Protein AF-A0A9D2LNE1-F1 (afdb_monomer)

Sequence (335 aa):
MSIFKRIVLILGIVAGVSFLGIAISIPFAIHDVTSIYNTALQESEENKQNQAVVSGAKRIDLESSGYWFHVEVRQSEDDRAHIEYYHNQLYQTIVTVTEQTDRTTVMLGIKQDLPMFNFSIKTMIESVVSDSKSNNVILYLPKDYSLYSDRFDGNLYYADSVEFANQKELAQQQEAEEHQEKYEDYVERAMELDDDIKEYYQEIEQYKAQYMEAGAQSEEGYSGYDYSQFLSDITSAYNSIARFEKSRIEIAYNVSSSFDSVAAWEKANALLEQKKQFDLKDGDLQRVEQEFRAGTISQSVYEAQRASLQSELDGIAAERDTLQAEYDQLFANLG

Mean predicted aligned error: 14.42 Å

pLDDT: mean 84.62, std 14.53, range [41.53, 97.56]

Foldseek 3Di:
DDPVVVVVVVVVVVVVVVVVVCVVVVVVVVVVLVVLLVVLLVVQVVQKDKAFQDEPQLEEEEAEDPDAAEEEEAADPVLTKMKIATQAPAKGWDWDWDYDPNYIYTYTYIDGDQDPPDDDSSSVSSVVSRVVGRRYMYIHHYQAHHYHYPNYRYDYHYDPPDHHDCPVVVVVVVVVVVLVVLVVVLVVLLVVLVVVLVVLVVVLVVLLVQALVVLLPVPPPDPGNHLVNSLVSLVVSLVVNLVSQLVSLVSLCVSPVPQPSVVLSVLSVVLSVLVSVLSSLVSVLSSLVSCVVSVVDDPVVSVVSNVVSVVVNVVSVVVNVVSVVVNVVSCPPSD

Nearest PDB structures (foldseek):
  2wcd-assembly1_A  TM=3.061E-01  e=6.331E-01  Escherichia coli K-12
  4avm-assembly1_A-2  TM=3.378E-01  e=1.226E+00  Homo sapiens
  4tql-assembly2_B  TM=2.129E-01  e=1.039E+00  synthetic construct
  2fic-assembly3_B  TM=2.551E-01  e=2.652E+00  Homo sapiens

Secondary structure (DSSP, 8-state):
--HHHHHHHHHHHHHHHHHHHHHHHHHHHHHHHHHHHHHHHHHHHHTEEEEE---TT-EEEEEESSS-EEEEEEE-SSS--EEEEEB-SSEEEEEEEEE-SS-EEEEEEEEE---TT---HHHHHHHHHHHHHHTEEEEEE-TT-EEEEEE--EEEEEPTT---TTHHHHHHHHHHHHHHHHHHHHHHHHHHHHHHHHHHHHHHHHHHHHHHHHHH-TTS------HHHHHHHHHHHHHHHHHHHHHHHHHHHHH-TTS-HHHHHHHHHHHHHHHHHHHHHHHHHHHHHHHHHHTSS-HHHHHHHHHHHHHHHHHHHHHHHHHHHHHHHHHTT--

Solvent-accessible surface area (backbone atoms only — not comparable to full-atom values): 17598 Å² total; per-residue (Å²): 132,59,71,67,63,54,52,54,51,51,53,51,50,53,51,49,52,53,50,50,51,49,67,53,46,49,59,51,51,51,49,51,52,51,49,51,44,52,48,43,47,50,55,37,63,73,32,53,44,79,46,78,50,70,45,98,48,34,26,40,40,38,31,34,65,90,50,73,35,38,35,40,37,36,62,30,90,80,70,48,36,30,37,36,38,24,54,28,88,39,25,23,40,42,80,46,76,47,71,50,91,73,32,15,38,40,36,39,37,78,48,76,57,72,73,90,86,70,92,44,74,64,55,53,46,40,43,53,52,18,53,72,36,33,35,43,34,38,37,26,39,23,54,78,26,31,80,45,50,97,61,41,51,59,49,81,44,74,44,92,88,57,55,40,60,43,53,67,55,54,52,51,48,52,54,49,50,55,46,49,54,41,42,52,54,41,54,57,54,45,50,54,45,49,55,57,42,49,51,44,54,52,50,46,54,49,47,38,52,48,40,30,52,35,50,55,53,78,87,65,92,66,95,49,60,45,71,72,56,45,53,51,53,48,50,51,41,51,56,51,42,52,51,48,52,50,50,47,41,56,47,49,33,72,55,33,85,84,49,61,48,66,62,48,49,54,34,50,53,53,29,51,50,34,49,51,54,40,54,55,47,50,35,52,43,53,20,48,53,38,20,39,74,64,63,77,45,54,70,73,56,40,55,53,52,46,55,53,44,49,57,51,44,57,54,39,49,56,53,28,55,51,34,46,54,59,40,53,56,68,59,64,74,73,114

Structure (mmCIF, N/CA/C/O backbone):
data_AF-A0A9D2LNE1-F1
#
_entry.id   AF-A0A9D2LNE1-F1
#
loop_
_atom_site.group_PDB
_atom_site.id
_atom_site.type_symbol
_atom_site.label_atom_id
_atom_site.label_alt_id
_atom_site.label_comp_id
_atom_site.label_asym_id
_atom_site.label_entity_id
_atom_site.label_seq_id
_atom_site.pdbx_PDB_ins_code
_atom_site.Cartn_x
_atom_site.Cartn_y
_atom_site.Cartn_z
_atom_site.occupancy
_atom_site.B_iso_or_equiv
_atom_site.auth_seq_id
_atom_site.auth_comp_id
_atom_site.auth_asym_id
_atom_site.auth_atom_id
_atom_site.pdbx_PDB_model_num
ATOM 1 N N . MET A 1 1 ? 6.902 52.079 76.201 1.00 51.88 1 MET A N 1
ATOM 2 C CA . MET A 1 1 ? 6.926 51.172 75.028 1.00 51.88 1 MET A CA 1
ATOM 3 C C . MET A 1 1 ? 6.477 51.984 73.821 1.00 51.88 1 MET A C 1
ATOM 5 O O . MET A 1 1 ? 5.368 52.499 73.868 1.00 51.88 1 MET A O 1
ATOM 9 N N . SER A 1 2 ? 7.348 52.221 72.833 1.00 49.31 2 SER A N 1
ATOM 10 C CA . SER A 1 2 ? 7.041 53.119 71.707 1.00 49.31 2 SER A CA 1
ATOM 11 C C . SER A 1 2 ? 5.875 52.580 70.871 1.00 49.31 2 SER A C 1
ATOM 13 O O . SER A 1 2 ? 5.719 51.366 70.737 1.00 49.31 2 SER A O 1
ATOM 15 N N . ILE A 1 3 ? 5.058 53.479 70.317 1.00 48.41 3 ILE A N 1
ATOM 16 C CA . ILE A 1 3 ? 3.883 53.178 69.474 1.00 48.41 3 ILE A CA 1
ATOM 17 C C . ILE A 1 3 ? 4.211 52.149 68.375 1.00 48.41 3 ILE A C 1
ATOM 19 O O . ILE A 1 3 ? 3.431 51.235 68.123 1.00 48.41 3 ILE A O 1
ATOM 23 N N . PHE A 1 4 ? 5.428 52.205 67.833 1.00 42.97 4 PHE A N 1
ATOM 24 C CA . PHE A 1 4 ? 5.949 51.265 66.841 1.00 42.97 4 PHE A CA 1
ATOM 25 C C . PHE A 1 4 ? 5.993 49.803 67.328 1.00 42.97 4 PHE A C 1
ATOM 27 O O . PHE A 1 4 ? 5.595 48.895 66.606 1.00 42.97 4 PHE A O 1
ATOM 34 N N . LYS A 1 5 ? 6.393 49.552 68.585 1.00 46.25 5 LYS A N 1
ATOM 35 C CA . LYS A 1 5 ? 6.431 48.191 69.158 1.00 46.25 5 LYS A CA 1
ATOM 36 C C . LYS A 1 5 ? 5.034 47.601 69.379 1.00 46.25 5 LYS A C 1
ATOM 38 O O . LYS A 1 5 ? 4.888 46.386 69.363 1.00 46.25 5 LYS A O 1
ATOM 43 N N . ARG A 1 6 ? 4.010 48.441 69.579 1.00 47.16 6 ARG A N 1
ATOM 44 C CA . ARG A 1 6 ? 2.612 47.993 69.721 1.00 47.16 6 ARG A CA 1
ATOM 45 C C . ARG A 1 6 ? 1.989 47.640 68.369 1.00 47.16 6 ARG A C 1
ATOM 47 O O . ARG A 1 6 ? 1.302 46.632 68.281 1.00 47.16 6 ARG A O 1
ATOM 54 N N . ILE A 1 7 ? 2.288 48.411 67.321 1.00 48.59 7 ILE A N 1
ATOM 55 C CA . ILE A 1 7 ? 1.814 48.145 65.952 1.00 48.59 7 ILE A CA 1
ATOM 56 C C . ILE A 1 7 ? 2.410 46.838 65.405 1.00 48.59 7 ILE A C 1
ATOM 58 O O . ILE A 1 7 ? 1.676 46.010 64.875 1.00 48.59 7 ILE A O 1
ATOM 62 N N . VAL A 1 8 ? 3.712 46.604 65.609 1.00 53.56 8 VAL A N 1
ATOM 63 C CA . VAL A 1 8 ? 4.383 45.362 65.177 1.00 53.56 8 VAL A CA 1
ATOM 64 C C . VAL A 1 8 ? 3.831 44.127 65.904 1.00 53.56 8 VAL A C 1
ATOM 66 O O . VAL A 1 8 ? 3.648 43.084 65.284 1.00 53.56 8 VAL A O 1
ATOM 69 N N . LEU A 1 9 ? 3.502 44.239 67.197 1.00 50.75 9 LEU A N 1
ATOM 70 C CA . LEU A 1 9 ? 2.909 43.137 67.963 1.00 50.75 9 LEU A CA 1
ATOM 71 C C . LEU A 1 9 ? 1.484 42.800 67.486 1.00 50.75 9 LEU A C 1
ATOM 73 O O . LEU A 1 9 ? 1.150 41.628 67.343 1.00 50.75 9 LEU A O 1
ATOM 77 N N . ILE A 1 10 ? 0.660 43.814 67.197 1.00 54.56 10 ILE A N 1
ATOM 78 C CA . ILE A 1 10 ? -0.703 43.616 66.675 1.00 54.56 10 ILE A CA 1
ATOM 79 C C . ILE A 1 10 ? -0.657 42.989 65.275 1.00 54.56 10 ILE A C 1
ATOM 81 O O . ILE A 1 10 ? -1.376 42.027 65.026 1.00 54.56 10 ILE A O 1
ATOM 85 N N . LEU A 1 11 ? 0.225 43.464 64.390 1.00 45.97 11 LEU A N 1
ATOM 86 C CA . LEU A 1 11 ? 0.417 42.866 63.063 1.00 45.97 11 LEU A CA 1
ATOM 87 C C . LEU A 1 11 ? 0.904 41.412 63.147 1.00 45.97 11 LEU A C 1
ATOM 89 O O . LEU A 1 11 ? 0.435 40.578 62.379 1.00 45.97 11 LEU A O 1
ATOM 93 N N . GLY A 1 12 ? 1.776 41.081 64.106 1.00 42.69 12 GLY A N 1
ATOM 94 C CA . GLY A 1 12 ? 2.218 39.704 64.348 1.00 42.69 12 GLY A CA 1
ATOM 95 C C . GLY A 1 12 ? 1.097 38.777 64.831 1.00 42.69 12 GLY A C 1
ATOM 96 O O . GLY A 1 12 ? 1.013 37.636 64.385 1.00 42.69 12 GLY A O 1
ATOM 97 N N . ILE A 1 13 ? 0.193 39.270 65.685 1.00 53.66 13 ILE A N 1
ATOM 98 C CA . ILE A 1 13 ? -0.983 38.508 66.140 1.00 53.66 13 ILE A CA 1
ATOM 99 C C . ILE A 1 13 ? -1.986 38.325 64.991 1.00 53.66 13 ILE A C 1
ATOM 101 O O . ILE A 1 13 ? -2.474 37.219 64.786 1.00 53.66 13 ILE A O 1
ATOM 105 N N . VAL A 1 14 ? -2.255 39.368 64.198 1.00 53.34 14 VAL A N 1
ATOM 106 C CA . VAL A 1 14 ? -3.159 39.288 63.035 1.00 53.34 14 VAL A CA 1
ATOM 107 C C . VAL A 1 14 ? -2.601 38.357 61.957 1.00 53.34 14 VAL A C 1
ATOM 109 O O . VAL A 1 14 ? -3.355 37.559 61.403 1.00 53.34 14 VAL A O 1
ATOM 112 N N . ALA A 1 15 ? -1.292 38.387 61.701 1.00 45.31 15 ALA A N 1
ATOM 113 C CA . ALA A 1 15 ? -0.638 37.457 60.784 1.00 45.31 15 ALA A CA 1
ATOM 114 C C . ALA A 1 15 ? -0.676 36.014 61.317 1.00 45.31 15 ALA A C 1
ATOM 116 O O . ALA A 1 15 ? -0.999 35.100 60.565 1.00 45.31 15 ALA A O 1
ATOM 117 N N . GLY A 1 16 ? -0.429 35.806 62.616 1.00 41.72 16 GLY A N 1
ATOM 118 C CA . GLY A 1 16 ? -0.492 34.485 63.249 1.00 41.72 16 GLY A CA 1
ATOM 119 C C . GLY A 1 16 ? -1.897 33.874 63.250 1.00 41.72 16 GLY A C 1
ATOM 120 O O . GLY A 1 16 ? -2.051 32.703 62.912 1.00 41.72 16 GLY A O 1
ATOM 121 N N . VAL A 1 17 ? -2.932 34.664 63.557 1.00 54.66 17 VAL A N 1
ATOM 122 C CA . VAL A 1 17 ? -4.339 34.223 63.517 1.00 54.66 17 VAL A CA 1
ATOM 123 C C . VAL A 1 17 ? -4.797 33.966 62.078 1.00 54.66 17 VAL A C 1
ATOM 125 O O . VAL A 1 17 ? -5.485 32.979 61.835 1.00 54.66 17 VAL A O 1
ATOM 128 N N . SER A 1 18 ? -4.363 34.781 61.112 1.00 43.78 18 SER A N 1
ATOM 129 C CA . SER A 1 18 ? -4.636 34.549 59.684 1.00 43.78 18 SER A CA 1
ATOM 130 C C . SER A 1 18 ? -3.970 33.266 59.169 1.00 43.78 18 SER A C 1
ATOM 132 O O . SER A 1 18 ? -4.596 32.497 58.446 1.00 43.78 18 SER A O 1
ATOM 134 N N . PHE A 1 19 ? -2.727 32.989 59.581 1.00 50.41 19 PHE A N 1
ATOM 135 C CA . PHE A 1 19 ? -1.996 31.784 59.173 1.00 50.41 19 PHE A CA 1
ATOM 136 C C . PHE A 1 19 ? -2.573 30.514 59.811 1.00 50.41 19 PHE A C 1
ATOM 138 O O . PHE A 1 19 ? -2.726 29.507 59.129 1.00 50.41 19 PHE A O 1
ATOM 145 N N . LEU A 1 20 ? -2.965 30.565 61.091 1.00 45.19 20 LEU A N 1
ATOM 146 C CA . LEU A 1 20 ? -3.698 29.479 61.756 1.00 45.19 20 LEU A CA 1
ATOM 147 C C . LEU A 1 20 ? -5.087 29.267 61.138 1.00 45.19 20 LEU A C 1
ATOM 149 O O . LEU A 1 20 ? -5.487 28.126 60.937 1.00 45.19 20 LEU A O 1
ATOM 153 N N . GLY A 1 21 ? -5.794 30.339 60.769 1.00 41.53 21 GLY A N 1
ATOM 154 C CA . GLY A 1 21 ? -7.068 30.256 60.053 1.00 41.53 21 GLY A CA 1
ATOM 155 C C . GLY A 1 21 ? -6.941 29.544 58.705 1.00 41.53 21 GLY A C 1
ATOM 156 O O . GLY A 1 21 ? -7.763 28.688 58.393 1.00 41.53 21 GLY A O 1
ATOM 157 N N . ILE A 1 22 ? -5.882 29.820 57.938 1.00 45.44 22 ILE A N 1
ATOM 158 C CA . ILE A 1 22 ? -5.586 29.155 56.655 1.00 45.44 22 ILE A CA 1
ATOM 159 C C . ILE A 1 22 ? -5.106 27.706 56.869 1.00 45.44 22 ILE A C 1
ATOM 161 O O . ILE A 1 22 ? -5.585 26.792 56.205 1.00 45.44 22 ILE A O 1
ATOM 165 N N . ALA A 1 23 ? -4.214 27.462 57.833 1.00 44.09 23 ALA A N 1
ATOM 166 C CA . ALA A 1 23 ? -3.670 26.130 58.115 1.00 44.09 23 ALA A CA 1
ATOM 167 C C . ALA A 1 23 ? -4.706 25.153 58.694 1.00 44.09 23 ALA A C 1
ATOM 169 O O . ALA A 1 23 ? -4.567 23.948 58.515 1.00 44.09 23 ALA A O 1
ATOM 170 N N . ILE A 1 24 ? -5.736 25.660 59.377 1.00 47.53 24 ILE A N 1
ATOM 171 C CA . ILE A 1 24 ? -6.864 24.863 59.866 1.00 47.53 24 ILE A CA 1
ATOM 172 C C . ILE A 1 24 ? -7.918 24.711 58.760 1.00 47.53 24 ILE A C 1
ATOM 174 O O . ILE A 1 24 ? -8.410 23.610 58.544 1.00 47.53 24 ILE A O 1
ATOM 178 N N . SER A 1 25 ? -8.237 25.773 58.009 1.00 45.34 25 SER A N 1
ATOM 179 C CA . SER A 1 25 ? -9.280 25.715 56.971 1.00 45.34 25 SER A CA 1
ATOM 180 C C . SER A 1 25 ? -8.897 24.907 55.731 1.00 45.34 25 SER A C 1
ATOM 182 O O . SER A 1 25 ? -9.788 24.306 55.148 1.00 45.34 25 SER A O 1
ATOM 184 N N . ILE A 1 26 ? -7.620 24.827 55.336 1.00 46.06 26 ILE A N 1
ATOM 185 C CA . ILE A 1 26 ? -7.204 24.038 54.161 1.00 46.06 26 ILE A CA 1
ATOM 186 C C . ILE A 1 26 ? -7.442 22.528 54.367 1.00 46.06 26 ILE A C 1
ATOM 188 O O . ILE A 1 26 ? -8.084 21.931 53.508 1.00 46.06 26 ILE A O 1
ATOM 192 N N . PRO A 1 27 ? -7.012 21.884 55.473 1.00 49.94 27 PRO A N 1
ATOM 193 C CA . PRO A 1 27 ? -7.328 20.479 55.730 1.00 49.94 27 PRO A CA 1
ATOM 194 C C . PRO A 1 27 ? -8.829 20.198 55.818 1.00 49.94 27 PRO A C 1
ATOM 196 O O . PRO A 1 27 ? -9.271 19.186 55.287 1.00 49.94 27 PRO A O 1
ATOM 199 N N . PHE A 1 28 ? -9.615 21.093 56.431 1.00 54.62 28 PHE A N 1
ATOM 200 C CA . PHE A 1 28 ? -11.074 20.949 56.472 1.00 54.62 28 PHE A CA 1
ATOM 201 C C . PHE A 1 28 ? -11.704 21.130 55.085 1.00 54.62 28 PHE A C 1
ATOM 203 O O . PHE A 1 28 ? -12.507 20.300 54.689 1.00 54.62 28 PHE A O 1
ATOM 210 N N . ALA A 1 29 ? -11.272 22.112 54.290 1.00 56.06 29 ALA A N 1
ATOM 211 C CA . ALA A 1 29 ? -11.758 22.309 52.924 1.00 56.06 29 ALA A CA 1
ATOM 212 C C . ALA A 1 29 ? -11.370 21.150 51.988 1.00 56.06 29 ALA A C 1
ATOM 214 O O . ALA A 1 29 ? -12.174 20.741 51.157 1.00 56.06 29 ALA A O 1
ATOM 215 N N . ILE A 1 30 ? -10.167 20.581 52.134 1.00 59.94 30 ILE A N 1
ATOM 216 C CA . ILE A 1 30 ? -9.732 19.385 51.394 1.00 59.94 30 ILE A CA 1
ATOM 217 C C . ILE A 1 30 ? -10.542 18.164 51.832 1.00 59.94 30 ILE A C 1
ATOM 219 O O . ILE A 1 30 ? -10.988 17.394 50.982 1.00 59.94 30 ILE A O 1
ATOM 223 N N . HIS A 1 31 ? -10.753 17.983 53.137 1.00 65.19 31 HIS A N 1
ATOM 224 C CA . HIS A 1 31 ? -11.572 16.896 53.666 1.00 65.19 31 HIS A CA 1
ATOM 225 C C . HIS A 1 31 ? -13.025 17.012 53.185 1.00 65.19 31 HIS A C 1
ATOM 227 O O . HIS A 1 31 ? -13.603 16.016 52.759 1.00 65.19 31 HIS A O 1
ATOM 233 N N . ASP A 1 32 ? -13.589 18.219 53.168 1.00 72.00 32 ASP A N 1
ATOM 234 C CA . ASP A 1 32 ? -14.948 18.482 52.696 1.00 72.00 32 ASP A CA 1
ATOM 235 C C . ASP A 1 32 ? -15.077 18.223 51.190 1.00 72.00 32 ASP A C 1
ATOM 237 O O . ASP A 1 32 ? -15.995 17.525 50.770 1.00 72.00 32 ASP A O 1
ATOM 241 N N . VAL A 1 33 ? -14.124 18.682 50.371 1.00 69.69 33 VAL A N 1
ATOM 242 C CA . VAL A 1 33 ? -14.087 18.396 48.924 1.00 69.69 33 VAL A CA 1
ATOM 243 C C . VAL A 1 33 ? -13.929 16.900 48.646 1.00 69.69 33 VAL A C 1
ATOM 245 O O . VAL A 1 33 ? -14.630 16.361 47.794 1.00 69.69 33 VAL A O 1
ATOM 248 N N . THR A 1 34 ? -13.052 16.212 49.382 1.00 74.62 34 THR A N 1
ATOM 249 C CA . THR A 1 34 ? -12.831 14.763 49.226 1.00 74.62 34 THR A CA 1
ATOM 250 C C . THR A 1 34 ? -14.061 13.969 49.658 1.00 74.62 34 THR A C 1
ATOM 252 O O . THR A 1 34 ? -14.446 13.014 48.992 1.00 74.62 34 THR A O 1
ATOM 255 N N . SER A 1 35 ? -14.715 14.384 50.744 1.00 81.50 35 SER A N 1
ATOM 256 C CA . SER A 1 35 ? -15.968 13.793 51.215 1.00 81.50 35 SER A CA 1
ATOM 257 C C . SER A 1 35 ? -17.092 13.978 50.193 1.00 81.50 35 SER A C 1
ATOM 259 O O . SER A 1 35 ? -17.777 13.015 49.859 1.00 81.50 35 SER A O 1
ATOM 261 N N . ILE A 1 36 ? -17.237 15.183 49.628 1.00 77.75 36 ILE A N 1
ATOM 262 C CA . ILE A 1 36 ? -18.216 15.472 48.570 1.00 77.75 36 ILE A CA 1
ATOM 263 C C . ILE A 1 36 ? -17.931 14.632 47.320 1.00 77.75 36 ILE A C 1
ATOM 265 O O . ILE A 1 36 ? -18.858 14.051 46.765 1.00 77.75 36 ILE A O 1
ATOM 269 N N . TYR A 1 37 ? -16.667 14.521 46.903 1.00 78.25 37 TYR A N 1
ATOM 270 C CA . TYR A 1 37 ? -16.269 13.682 45.771 1.00 78.25 37 TYR A CA 1
ATOM 271 C C . TYR A 1 37 ? -16.583 12.204 46.011 1.00 78.25 37 TYR A C 1
ATOM 273 O O . TYR A 1 37 ? -17.224 11.575 45.176 1.00 78.25 37 TYR A O 1
ATOM 281 N N . ASN A 1 38 ? -16.194 11.661 47.167 1.00 82.50 38 ASN A N 1
ATOM 282 C CA . ASN A 1 38 ? -16.464 10.266 47.514 1.00 82.50 38 ASN A CA 1
ATOM 283 C C . ASN A 1 38 ? -17.967 9.988 47.618 1.00 82.50 38 ASN A C 1
ATOM 285 O O . ASN A 1 38 ? -18.411 8.928 47.195 1.00 82.50 38 ASN A O 1
ATOM 289 N N . THR A 1 39 ? -18.744 10.944 48.136 1.00 87.06 39 THR A N 1
ATOM 290 C CA . THR A 1 39 ? -20.208 10.844 48.193 1.00 87.06 39 THR A CA 1
ATOM 291 C C . THR A 1 39 ? -20.797 10.826 46.786 1.00 87.06 39 THR A C 1
ATOM 293 O O . THR A 1 39 ? -21.555 9.921 46.471 1.00 87.06 39 THR A O 1
ATOM 296 N N . ALA A 1 40 ? -20.394 11.753 45.909 1.00 81.44 40 ALA A N 1
ATOM 297 C CA . ALA A 1 40 ? -20.856 11.788 44.521 1.00 81.44 40 ALA A CA 1
ATOM 298 C C . ALA A 1 40 ? -20.463 10.519 43.743 1.00 81.44 40 ALA A C 1
ATOM 300 O O . ALA A 1 40 ? -21.238 10.022 42.930 1.00 81.44 40 ALA A O 1
ATOM 301 N N . LEU A 1 41 ? -19.272 9.969 44.001 1.00 84.31 41 LEU A N 1
ATOM 302 C CA . LEU A 1 41 ? -18.825 8.709 43.411 1.00 84.31 41 LEU A CA 1
ATOM 303 C C . LEU A 1 41 ? -19.660 7.527 43.915 1.00 84.31 41 LEU A C 1
ATOM 305 O O . LEU A 1 41 ? -20.098 6.711 43.111 1.00 84.31 41 LEU A O 1
ATOM 309 N N . GLN A 1 42 ? -19.909 7.449 45.223 1.00 87.88 42 GLN A N 1
ATOM 310 C CA . GLN A 1 42 ? -20.744 6.405 45.812 1.00 87.88 42 GLN A CA 1
ATOM 311 C C . GLN A 1 42 ? -22.185 6.484 45.293 1.00 87.88 42 GLN A C 1
ATOM 313 O O . GLN A 1 42 ? -22.724 5.470 44.864 1.00 87.88 42 GLN A O 1
ATOM 318 N N . GLU A 1 43 ? -22.783 7.676 45.268 1.00 84.56 43 GLU A N 1
ATOM 319 C CA . GLU A 1 43 ? -24.115 7.902 44.698 1.00 84.56 43 GLU A CA 1
ATOM 320 C C . GLU A 1 43 ? -24.156 7.514 43.213 1.00 84.56 43 GLU A C 1
ATOM 322 O O . GLU A 1 43 ? -25.146 6.955 42.748 1.00 84.56 43 GLU A O 1
ATOM 327 N N . SER A 1 44 ? -23.082 7.762 42.456 1.00 83.38 44 SER A N 1
ATOM 328 C CA . SER A 1 44 ? -22.981 7.308 41.067 1.00 83.38 44 SER A CA 1
ATOM 329 C C . SER A 1 44 ? -22.996 5.779 40.964 1.00 83.38 44 SER A C 1
ATOM 331 O O . SER A 1 44 ? -23.777 5.235 40.187 1.00 83.38 44 SER A O 1
ATOM 333 N N . GLU A 1 45 ? -22.209 5.072 41.783 1.00 84.75 45 GLU A N 1
ATOM 334 C CA . GLU A 1 45 ? -22.198 3.600 41.807 1.00 84.75 45 GLU A CA 1
ATOM 335 C C . GLU A 1 45 ? -23.537 3.000 42.256 1.00 84.75 45 GLU A C 1
ATOM 337 O O . GLU A 1 45 ? -23.988 2.004 41.692 1.00 84.75 45 GLU A O 1
ATOM 342 N N . GLU A 1 46 ? -24.217 3.625 43.218 1.00 87.44 46 GLU A N 1
ATOM 343 C CA . GLU A 1 46 ? -25.564 3.226 43.646 1.00 87.44 46 GLU A CA 1
ATOM 344 C C . GLU A 1 46 ? -26.615 3.428 42.539 1.00 87.44 46 GLU A C 1
ATOM 346 O O . GLU A 1 46 ? -27.610 2.704 42.493 1.00 87.44 46 GLU A O 1
ATOM 351 N N . ASN A 1 47 ? -26.378 4.361 41.611 1.00 85.94 47 ASN A N 1
ATOM 352 C CA . ASN A 1 47 ? -27.246 4.644 40.466 1.00 85.94 47 ASN A CA 1
ATOM 353 C C . ASN A 1 47 ? -26.857 3.887 39.186 1.00 85.94 47 ASN A C 1
ATOM 355 O O . ASN A 1 47 ? -27.364 4.201 38.098 1.00 85.94 47 ASN A O 1
ATOM 359 N N . LYS A 1 48 ? -25.996 2.872 39.295 1.00 90.19 48 LYS A N 1
ATOM 360 C CA . LYS A 1 48 ? -25.713 1.951 38.197 1.00 90.19 48 LYS A CA 1
ATOM 361 C C . LYS A 1 48 ? -26.989 1.207 37.796 1.00 90.19 48 LYS A C 1
ATOM 363 O O . LYS A 1 48 ? -27.676 0.607 38.618 1.00 90.19 48 LYS A O 1
ATOM 368 N N . GLN A 1 49 ? -27.304 1.254 36.512 1.00 93.44 49 GLN A N 1
ATOM 369 C CA . GLN A 1 49 ? -28.439 0.579 35.902 1.00 93.44 49 GLN A CA 1
ATOM 370 C C . GLN A 1 49 ? -27.965 -0.652 35.142 1.00 93.44 49 GLN A C 1
ATOM 372 O O . GLN A 1 49 ? -26.850 -0.682 34.623 1.00 93.44 49 GLN A O 1
ATOM 377 N N . ASN A 1 50 ? -28.842 -1.647 35.054 1.00 93.56 50 ASN A N 1
ATOM 378 C CA . ASN A 1 50 ? -28.669 -2.817 34.206 1.00 93.56 50 ASN A CA 1
ATOM 379 C C . ASN A 1 50 ? -29.960 -3.020 33.404 1.00 93.56 50 ASN A C 1
ATOM 381 O O . ASN A 1 50 ? -31.033 -3.204 33.985 1.00 93.56 50 ASN A O 1
ATOM 385 N N . GLN A 1 51 ? -29.859 -2.960 32.078 1.00 94.56 51 GLN A N 1
ATOM 386 C CA . GLN A 1 51 ? -30.984 -3.119 31.165 1.00 94.56 51 GLN A CA 1
ATOM 387 C C . GLN A 1 51 ? -30.777 -4.339 30.271 1.00 94.56 51 GLN A C 1
ATOM 389 O O . GLN A 1 51 ? -29.759 -4.475 29.599 1.00 94.56 51 GLN A O 1
ATOM 394 N N . ALA A 1 52 ? -31.776 -5.219 30.222 1.00 93.62 52 ALA A N 1
ATOM 395 C CA . ALA A 1 52 ? -31.758 -6.357 29.314 1.00 93.62 52 ALA A CA 1
ATOM 396 C C . ALA A 1 52 ? -31.864 -5.896 27.851 1.00 93.62 52 ALA A C 1
ATOM 398 O O . ALA A 1 52 ? -32.705 -5.058 27.511 1.00 93.62 52 ALA A O 1
ATOM 399 N N . VAL A 1 53 ? -31.057 -6.499 26.980 1.00 92.75 53 VAL A N 1
ATOM 400 C CA . VAL A 1 53 ? -31.118 -6.319 25.527 1.00 92.75 53 VAL A CA 1
ATOM 401 C C . VAL A 1 53 ? -31.810 -7.544 24.941 1.00 92.75 53 VAL A C 1
ATOM 403 O O . VAL A 1 53 ? -31.188 -8.551 24.615 1.00 92.75 53 VAL A O 1
ATOM 406 N N . VAL A 1 54 ? -33.137 -7.485 24.859 1.00 84.69 54 VAL A N 1
ATOM 407 C CA . VAL A 1 54 ? -33.929 -8.588 24.306 1.00 84.69 54 VAL A CA 1
ATOM 408 C C . VAL A 1 54 ? -33.740 -8.624 22.788 1.00 84.69 54 VAL A C 1
ATOM 410 O O . VAL A 1 54 ? -33.987 -7.631 22.100 1.00 84.69 54 VAL A O 1
ATOM 413 N N . SER A 1 55 ? -33.267 -9.757 22.266 1.00 81.62 55 SER A N 1
ATOM 414 C CA . SER A 1 55 ? -33.107 -9.971 20.827 1.00 81.62 55 SER A CA 1
ATOM 415 C C . SER A 1 55 ? -33.512 -11.383 20.429 1.00 81.62 55 SER A C 1
ATOM 417 O O . SER A 1 55 ? -32.762 -12.337 20.636 1.00 81.62 55 SER A O 1
ATOM 419 N N . GLY A 1 56 ? -34.684 -11.529 19.805 1.00 79.88 56 GLY A N 1
ATOM 420 C CA . GLY A 1 56 ? -35.069 -12.795 19.174 1.00 79.88 56 GLY A CA 1
ATOM 421 C C . GLY A 1 56 ? -34.148 -13.201 18.014 1.00 79.88 56 GLY A C 1
ATOM 422 O O . GLY A 1 56 ? -33.935 -14.391 17.783 1.00 79.88 56 GLY A O 1
ATOM 423 N N . ALA A 1 57 ? -33.569 -12.221 17.316 1.00 85.31 57 ALA A N 1
ATOM 424 C CA . ALA A 1 57 ? -32.705 -12.432 16.155 1.00 85.31 57 ALA A CA 1
ATOM 425 C C . ALA A 1 57 ? -31.223 -12.661 16.502 1.00 85.31 57 ALA A C 1
ATOM 427 O O . ALA A 1 57 ? -30.447 -13.005 15.612 1.00 85.31 57 ALA A O 1
ATOM 428 N N . LYS A 1 58 ? -30.825 -12.475 17.771 1.00 91.56 58 LYS A N 1
ATOM 429 C CA . LYS A 1 58 ? -29.425 -12.559 18.232 1.00 91.56 58 LYS A CA 1
ATOM 430 C C . LYS A 1 58 ? -28.477 -11.644 17.447 1.00 91.56 58 LYS A C 1
ATOM 432 O O . LYS A 1 58 ? -27.314 -11.963 17.229 1.00 91.56 58 LYS A O 1
ATOM 437 N N . ARG A 1 59 ? -28.975 -10.491 17.008 1.00 94.12 59 ARG A N 1
ATOM 438 C CA . ARG A 1 59 ? -28.198 -9.454 16.327 1.00 94.12 59 ARG A CA 1
ATOM 439 C C . ARG A 1 59 ? -28.410 -8.143 17.061 1.00 94.12 59 ARG A C 1
ATOM 441 O O . ARG A 1 59 ? -29.555 -7.725 17.225 1.00 94.12 59 ARG A O 1
ATOM 448 N N . ILE A 1 60 ? -27.322 -7.510 17.481 1.00 95.69 60 ILE A N 1
ATOM 449 C CA . ILE A 1 60 ? -27.322 -6.211 18.145 1.00 95.69 60 ILE A CA 1
ATOM 450 C C . ILE A 1 60 ? -26.637 -5.198 17.231 1.00 95.69 60 ILE A C 1
ATOM 452 O O . ILE A 1 60 ? -25.465 -5.354 16.901 1.00 95.69 60 ILE A O 1
ATOM 456 N N . ASP A 1 61 ? -27.373 -4.157 16.856 1.00 95.19 61 ASP A N 1
ATOM 457 C CA . ASP A 1 61 ? -26.829 -2.979 16.187 1.00 95.19 61 ASP A CA 1
ATOM 458 C C . ASP A 1 61 ? -26.650 -1.893 17.261 1.00 95.19 61 ASP A C 1
ATOM 460 O O . ASP A 1 61 ? -27.631 -1.414 17.841 1.00 95.19 61 ASP A O 1
ATOM 464 N N . LEU A 1 62 ? -25.405 -1.543 17.572 1.00 95.69 62 LEU A N 1
ATOM 465 C CA . LEU A 1 62 ? -25.064 -0.499 18.531 1.00 95.69 62 LEU A CA 1
ATOM 466 C C . LEU A 1 62 ? -24.967 0.850 17.812 1.00 95.69 62 LEU A C 1
ATOM 468 O O . LEU A 1 62 ? -24.275 0.979 16.804 1.00 95.69 62 LEU A O 1
ATOM 472 N N . GLU A 1 63 ? -25.651 1.859 18.341 1.00 96.00 63 GLU A N 1
ATOM 473 C CA . GLU A 1 63 ? -25.695 3.213 17.783 1.00 96.00 63 GLU A CA 1
ATOM 474 C C . GLU A 1 63 ? -25.528 4.254 18.906 1.00 96.00 63 GLU A C 1
ATOM 476 O O . GLU A 1 63 ? -25.831 3.981 20.073 1.00 96.00 63 GLU A O 1
ATO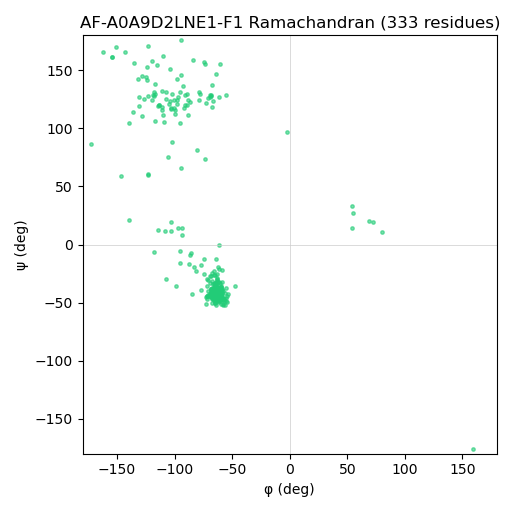M 481 N N . SER A 1 64 ? -25.072 5.465 18.571 1.00 92.75 64 SER A N 1
ATOM 482 C CA . SER A 1 64 ? -25.029 6.591 19.514 1.00 92.75 64 SER A CA 1
ATOM 483 C C . SER A 1 64 ? -25.701 7.847 18.953 1.00 92.75 64 SER A C 1
ATOM 485 O O . SER A 1 64 ? -25.663 8.143 17.759 1.00 92.75 64 SER A O 1
ATOM 487 N N . SER A 1 65 ? -26.356 8.614 19.828 1.00 88.50 65 SER A N 1
ATOM 488 C CA . SER A 1 65 ? -27.125 9.803 19.458 1.00 88.50 65 SER A CA 1
ATOM 489 C C . SER A 1 65 ? -26.287 11.081 19.588 1.00 88.50 65 SER A C 1
ATOM 491 O O . SER A 1 65 ? -26.568 11.927 20.439 1.00 88.50 65 SER A O 1
ATOM 493 N N . GLY A 1 66 ? -25.245 11.221 18.764 1.00 79.88 66 GLY A N 1
ATOM 494 C CA . GLY A 1 66 ? -24.446 12.454 18.668 1.00 79.88 66 GLY A CA 1
ATOM 495 C C . GLY A 1 66 ? -23.589 12.782 19.898 1.00 79.88 66 GLY A C 1
ATOM 496 O O . GLY A 1 66 ? -23.202 13.936 20.080 1.00 79.88 66 GLY A O 1
ATOM 497 N N . TYR A 1 67 ? -23.314 11.785 20.739 1.00 84.19 67 TYR A N 1
ATOM 498 C CA . TYR A 1 67 ? -22.370 11.867 21.850 1.00 84.19 67 TYR A CA 1
ATOM 499 C C . TYR A 1 67 ? -21.346 10.746 21.719 1.00 84.19 67 TYR A C 1
ATOM 501 O O . TYR A 1 67 ? -21.694 9.637 21.316 1.00 84.19 67 TYR A O 1
ATOM 509 N N . TRP A 1 68 ? -20.107 11.042 22.106 1.00 84.50 68 TRP A N 1
ATOM 510 C CA . TRP A 1 68 ? -19.015 10.078 22.120 1.00 84.50 68 TRP A CA 1
ATOM 511 C C . TRP A 1 68 ? -19.104 9.176 23.355 1.00 84.50 68 TRP A C 1
ATOM 513 O O . TRP A 1 68 ? -19.101 9.671 24.486 1.00 84.50 68 TRP A O 1
ATOM 523 N N . PHE A 1 69 ? -19.138 7.859 23.147 1.00 91.69 69 PHE A N 1
ATOM 524 C CA . PHE A 1 69 ? -19.187 6.864 24.224 1.00 91.69 69 PHE A CA 1
ATOM 525 C C . PHE A 1 69 ? -17.939 5.979 24.265 1.00 91.69 69 PHE A C 1
ATOM 527 O O . PHE A 1 69 ? -17.274 5.739 23.262 1.00 91.69 69 PHE A O 1
ATOM 534 N N . HIS A 1 70 ? -17.654 5.442 25.445 1.00 91.75 70 HIS A N 1
ATOM 535 C CA . HIS A 1 70 ? -16.720 4.354 25.683 1.00 91.75 70 HIS A CA 1
ATOM 536 C C . HIS A 1 70 ? -17.527 3.119 26.076 1.00 91.75 70 HIS A C 1
ATOM 538 O O . HIS A 1 70 ? -18.136 3.080 27.148 1.00 91.75 70 HIS A O 1
ATOM 544 N N . VAL A 1 71 ? -17.547 2.120 25.199 1.00 94.75 71 VAL A N 1
ATOM 545 C CA . VAL A 1 71 ? -18.265 0.868 25.430 1.00 94.75 71 VAL A CA 1
ATOM 546 C C . VAL A 1 71 ? -17.259 -0.255 25.615 1.00 94.75 71 VAL A C 1
ATOM 548 O O . VAL A 1 71 ? -16.487 -0.575 24.714 1.00 94.75 71 VAL A O 1
ATOM 551 N N . GLU A 1 72 ? -17.287 -0.860 26.794 1.00 95.31 72 GLU A N 1
ATOM 552 C CA . GLU A 1 72 ? -16.582 -2.097 27.092 1.00 95.31 72 GLU A CA 1
ATOM 553 C C . GLU A 1 72 ? -17.509 -3.283 26.813 1.00 95.31 72 GLU A C 1
ATOM 555 O O . GLU A 1 72 ? -18.544 -3.444 27.454 1.00 95.31 72 GLU A O 1
ATOM 560 N N . VAL A 1 73 ? -17.141 -4.136 25.866 1.00 94.94 73 VAL A N 1
ATOM 561 C CA . VAL A 1 73 ? -17.834 -5.388 25.581 1.00 94.94 73 VAL A CA 1
ATOM 562 C C . VAL A 1 73 ? -17.244 -6.479 26.470 1.00 94.94 73 VAL A C 1
ATOM 564 O O . VAL A 1 73 ? -16.038 -6.723 26.441 1.00 94.94 73 VAL A O 1
ATOM 567 N N . ARG A 1 74 ? -18.092 -7.152 27.250 1.00 95.38 74 ARG A N 1
ATOM 568 C CA . ARG A 1 74 ? -17.744 -8.295 28.105 1.00 95.38 74 ARG A CA 1
ATOM 569 C C . ARG A 1 74 ? -18.527 -9.534 27.712 1.00 95.38 74 ARG A C 1
ATOM 571 O O . ARG A 1 74 ? -19.615 -9.455 27.149 1.00 95.38 74 ARG A O 1
ATOM 578 N N . GLN A 1 75 ? -17.992 -10.694 28.072 1.00 95.06 75 GLN A N 1
ATOM 579 C CA . GLN A 1 75 ? -18.706 -11.951 27.914 1.00 95.06 75 GLN A CA 1
ATOM 580 C C . GLN A 1 75 ? -19.856 -11.998 28.927 1.00 95.06 75 GLN A C 1
ATOM 582 O O . GLN A 1 75 ? -19.635 -11.832 30.126 1.00 95.06 75 GLN A O 1
ATOM 587 N N . SER A 1 76 ? -21.081 -12.230 28.456 1.00 93.31 76 SER A N 1
ATOM 588 C CA . SER A 1 76 ? -22.204 -12.548 29.345 1.00 93.31 76 SER A CA 1
ATOM 589 C C . SER A 1 76 ? -21.984 -13.927 29.982 1.00 93.31 76 SER A C 1
ATOM 591 O O . SER A 1 76 ? -21.715 -14.898 29.273 1.00 93.31 76 SER A O 1
ATOM 593 N N . GLU A 1 77 ? -22.085 -14.009 31.313 1.00 90.06 77 GLU A N 1
ATOM 594 C CA . GLU A 1 77 ? -21.982 -15.265 32.080 1.00 90.06 77 GLU A CA 1
ATOM 595 C C . GLU A 1 77 ? -23.306 -16.045 32.137 1.00 90.06 77 GLU A C 1
ATOM 597 O O . GLU A 1 77 ? -23.322 -17.234 32.449 1.00 90.06 77 GLU A O 1
ATOM 602 N N . ASP A 1 78 ? -24.425 -15.372 31.866 1.00 89.62 78 ASP A N 1
ATOM 603 C CA . ASP A 1 78 ? -25.788 -15.888 32.003 1.00 89.62 78 ASP A CA 1
ATOM 604 C C . ASP A 1 78 ? -26.481 -16.147 30.655 1.00 89.62 78 ASP A C 1
ATOM 606 O O . ASP A 1 78 ? -27.694 -16.374 30.617 1.00 89.62 78 ASP A O 1
ATOM 610 N N . ASP A 1 79 ? -25.711 -16.109 29.561 1.00 86.19 79 ASP A N 1
ATOM 611 C CA . ASP A 1 79 ? -26.160 -16.227 28.168 1.00 86.19 79 ASP A CA 1
ATOM 612 C C . ASP A 1 79 ? -27.258 -15.210 27.788 1.00 86.19 79 ASP A C 1
ATOM 614 O O . ASP A 1 79 ? -28.083 -15.445 26.899 1.00 86.19 79 ASP A O 1
ATOM 618 N N . ARG A 1 80 ? -27.291 -14.052 28.462 1.00 91.19 80 ARG A N 1
ATOM 619 C CA . ARG A 1 80 ? -28.243 -12.965 28.204 1.00 91.19 80 ARG A CA 1
ATOM 620 C C . ARG A 1 80 ? -27.525 -11.662 27.903 1.00 91.19 80 ARG A C 1
ATOM 622 O O . ARG A 1 80 ? -26.726 -11.167 28.697 1.00 91.19 80 ARG A O 1
ATOM 629 N N . ALA A 1 81 ? -27.897 -11.057 26.779 1.00 94.81 81 ALA A N 1
ATOM 630 C CA . ALA A 1 81 ? -27.417 -9.733 26.439 1.00 94.81 81 ALA A CA 1
ATOM 631 C C . ALA A 1 81 ? -28.012 -8.687 27.388 1.00 94.81 81 ALA A C 1
ATOM 633 O O . ALA A 1 81 ? -29.230 -8.617 27.586 1.00 94.81 81 ALA A O 1
ATOM 634 N N . HIS A 1 82 ? -27.150 -7.868 27.975 1.00 96.06 82 HIS A N 1
ATOM 635 C CA . HIS A 1 82 ? -27.557 -6.768 28.836 1.00 96.06 82 HIS A CA 1
ATOM 636 C C . HIS A 1 82 ? -26.502 -5.671 28.846 1.00 96.06 82 HIS A C 1
ATOM 638 O O . HIS A 1 82 ? -25.354 -5.882 28.459 1.00 96.06 82 HIS A O 1
ATOM 644 N N . ILE A 1 83 ? -26.908 -4.482 29.266 1.00 96.12 83 ILE A N 1
ATOM 645 C CA . ILE A 1 83 ? -26.071 -3.294 29.230 1.00 96.12 83 ILE A CA 1
ATOM 646 C C . ILE A 1 83 ? -26.106 -2.583 30.574 1.00 96.12 83 ILE A C 1
ATOM 648 O O . ILE A 1 83 ? -27.172 -2.297 31.124 1.00 96.12 83 ILE A O 1
ATOM 652 N N . GLU A 1 84 ? -24.918 -2.328 31.108 1.00 95.75 84 GLU A N 1
ATOM 653 C CA . GLU A 1 84 ? -24.706 -1.613 32.355 1.00 95.75 84 GLU A CA 1
ATOM 654 C C . GLU A 1 84 ? -24.272 -0.176 32.073 1.00 95.75 84 GLU A C 1
ATOM 656 O O . GLU A 1 84 ? -23.332 0.063 31.316 1.00 95.75 84 GLU A O 1
ATOM 661 N N . TYR A 1 85 ? -24.941 0.786 32.700 1.00 94.25 85 TYR A N 1
ATOM 662 C CA . TYR A 1 85 ? -24.693 2.215 32.498 1.00 94.25 85 TYR A CA 1
ATOM 663 C C . TYR A 1 85 ? -25.036 3.016 33.754 1.00 94.25 85 TYR A C 1
ATOM 665 O O . TYR A 1 85 ? -25.649 2.500 34.685 1.00 94.25 85 TYR A O 1
ATOM 673 N N . TYR A 1 86 ? -24.670 4.295 33.785 1.00 88.38 86 TYR A N 1
ATOM 674 C CA . TYR A 1 86 ? -24.885 5.155 34.948 1.00 88.38 86 TYR A CA 1
ATOM 675 C C . TYR A 1 86 ? -25.994 6.185 34.708 1.00 88.38 86 TYR A C 1
ATOM 677 O O . TYR A 1 86 ? -25.995 6.896 33.696 1.00 88.38 86 TYR A O 1
ATOM 685 N N . HIS A 1 87 ? -26.924 6.287 35.663 1.00 86.69 87 HIS A N 1
ATOM 686 C CA . HIS A 1 87 ? -27.985 7.295 35.673 1.00 86.69 87 HIS A CA 1
ATOM 687 C C . HIS A 1 87 ? -27.683 8.380 36.716 1.00 86.69 87 HIS A C 1
ATOM 689 O O . HIS A 1 87 ? -28.259 8.400 37.801 1.00 86.69 87 HIS A O 1
ATOM 695 N N . ASN A 1 88 ? -26.745 9.275 36.403 1.00 82.69 88 ASN A N 1
ATOM 696 C CA . ASN A 1 88 ? -26.329 10.314 37.345 1.00 82.69 88 ASN A CA 1
ATOM 697 C C . ASN A 1 88 ? -27.248 11.537 37.295 1.00 82.69 88 ASN A C 1
ATOM 699 O O . ASN A 1 88 ? -27.917 11.792 36.301 1.00 82.69 88 ASN A O 1
ATOM 703 N N . GLN A 1 89 ? -27.258 12.341 38.356 1.00 78.44 89 GLN A N 1
ATOM 704 C CA . GLN A 1 89 ? -28.196 13.458 38.476 1.00 78.44 89 GLN A CA 1
ATOM 705 C C . GLN A 1 89 ? -28.047 14.511 37.362 1.00 78.44 89 GLN A C 1
ATOM 707 O O . GLN A 1 89 ? -29.057 15.024 36.888 1.00 78.44 89 GLN A O 1
ATOM 712 N N . LEU A 1 90 ? -26.814 14.821 36.939 1.00 82.44 90 LEU A N 1
ATOM 713 C CA . LEU A 1 90 ? -26.524 15.905 35.987 1.00 82.44 90 LEU A CA 1
ATOM 714 C C . LEU A 1 90 ? -26.334 15.426 34.543 1.00 82.44 90 LEU A C 1
ATOM 716 O O . LEU A 1 90 ? -26.741 16.118 33.611 1.00 82.44 90 LEU A O 1
ATOM 720 N N . TYR A 1 91 ? -25.740 14.245 34.369 1.00 83.56 91 TYR A N 1
ATOM 721 C CA . TYR A 1 91 ? -25.544 13.593 33.076 1.00 83.56 91 TYR A CA 1
ATOM 722 C C . TYR A 1 91 ? -26.081 12.167 33.159 1.00 83.56 91 TYR A C 1
ATOM 724 O O . TYR A 1 91 ? -25.533 11.316 33.859 1.00 83.56 91 TYR A O 1
ATOM 732 N N . GLN A 1 92 ? -27.182 11.917 32.460 1.00 88.75 92 GLN A N 1
ATOM 733 C CA . GLN A 1 92 ? -27.867 10.631 32.464 1.00 88.75 92 GLN A CA 1
ATOM 734 C C . GLN A 1 92 ? -27.576 9.909 31.165 1.00 88.75 92 GLN A C 1
ATOM 736 O O . GLN A 1 92 ? -27.942 10.402 30.096 1.00 88.75 92 GLN A O 1
ATOM 741 N N . THR A 1 93 ? -26.993 8.718 31.264 1.00 90.81 93 THR A N 1
ATOM 742 C CA . THR A 1 93 ? -26.984 7.802 30.126 1.00 90.81 93 THR A CA 1
ATOM 743 C C . THR A 1 93 ? -28.412 7.329 29.887 1.00 90.81 93 THR A C 1
ATOM 745 O O . THR A 1 93 ? -29.092 6.856 30.803 1.00 90.81 93 THR A O 1
ATOM 748 N N . ILE A 1 94 ? -28.871 7.471 28.653 1.00 92.12 94 ILE A N 1
ATOM 749 C CA . ILE A 1 94 ? -30.130 6.931 28.166 1.00 92.12 94 ILE A CA 1
ATOM 750 C C . ILE A 1 94 ? -29.787 5.776 27.243 1.00 92.12 94 ILE A C 1
ATOM 752 O O . ILE A 1 94 ? -29.064 5.948 26.265 1.00 92.12 94 ILE A O 1
ATOM 756 N N . VAL A 1 95 ? -30.358 4.616 27.537 1.00 94.31 95 VAL A N 1
ATOM 757 C CA . VAL A 1 95 ? -30.267 3.441 26.681 1.00 94.31 95 VAL A CA 1
ATOM 758 C C . VAL A 1 95 ? -31.654 3.126 26.141 1.00 94.31 95 VAL A C 1
ATOM 760 O O . VAL A 1 95 ? -32.595 2.868 26.892 1.00 94.31 95 VAL A O 1
ATOM 763 N N . THR A 1 96 ? -31.789 3.150 24.818 1.00 94.81 96 THR A N 1
ATOM 764 C CA . THR A 1 96 ? -33.033 2.780 24.135 1.00 94.81 96 THR A CA 1
ATOM 765 C C . THR A 1 96 ? -32.822 1.476 23.383 1.00 94.81 96 THR A C 1
ATOM 767 O O . THR A 1 96 ? -32.040 1.425 22.438 1.00 94.81 96 THR A O 1
ATOM 770 N N . VAL A 1 97 ? -33.535 0.425 23.792 1.00 95.44 97 VAL A N 1
ATOM 771 C CA . VAL A 1 97 ? -33.501 -0.891 23.141 1.00 95.44 97 VAL A CA 1
ATOM 772 C C . VAL A 1 97 ? -34.735 -1.026 22.256 1.00 95.44 97 VAL A C 1
ATOM 774 O O . VAL A 1 97 ? -35.861 -0.999 22.753 1.00 95.44 97 VAL A O 1
ATOM 777 N N . THR A 1 98 ? -34.527 -1.163 20.948 1.00 95.31 98 THR A N 1
ATOM 778 C CA . THR A 1 98 ? -35.597 -1.317 19.954 1.00 95.31 98 THR A CA 1
ATOM 779 C C . THR A 1 98 ? -35.468 -2.672 19.273 1.00 95.31 98 THR A C 1
ATOM 781 O O . THR A 1 98 ? -34.583 -2.867 18.442 1.00 95.31 98 THR A O 1
ATOM 784 N N . GLU A 1 99 ? -36.353 -3.607 19.612 1.00 94.12 99 GLU A N 1
ATOM 785 C CA . GLU A 1 99 ? -36.413 -4.915 18.957 1.00 94.12 99 GLU A CA 1
ATOM 786 C C . GLU A 1 99 ? -37.124 -4.808 17.600 1.00 94.12 99 GLU A C 1
ATOM 788 O O . GLU A 1 99 ? -38.203 -4.223 17.474 1.00 94.12 99 GLU A O 1
ATOM 793 N N . GLN A 1 100 ? -36.497 -5.376 16.577 1.00 92.75 100 GLN A N 1
ATOM 794 C CA . GLN A 1 100 ? -37.010 -5.530 15.221 1.00 92.75 100 GLN A CA 1
ATOM 795 C C . GLN A 1 100 ? -36.987 -7.024 14.862 1.00 92.75 100 GLN A C 1
ATOM 797 O O . GLN A 1 100 ? -36.447 -7.855 15.589 1.00 92.75 100 GLN A O 1
ATOM 802 N N . THR A 1 101 ? -37.597 -7.387 13.735 1.00 89.44 101 THR A N 1
ATOM 803 C CA . THR A 1 101 ? -37.767 -8.802 13.349 1.00 89.44 101 THR A CA 1
ATOM 804 C C . THR A 1 101 ? -36.430 -9.527 13.139 1.00 89.44 101 THR A C 1
ATOM 806 O O . THR A 1 101 ? -36.331 -10.725 13.384 1.00 89.44 101 THR A O 1
ATOM 809 N N . ASP A 1 102 ? -35.412 -8.808 12.674 1.00 92.00 102 ASP A N 1
ATOM 810 C CA . ASP A 1 102 ? -34.111 -9.316 12.231 1.00 92.00 102 ASP A CA 1
ATOM 811 C C . ASP A 1 102 ? -32.924 -8.791 13.056 1.00 92.00 102 ASP A C 1
ATOM 813 O O . ASP A 1 102 ? -31.794 -9.239 12.862 1.00 92.00 102 ASP A O 1
ATOM 817 N N . ARG A 1 103 ? -33.163 -7.854 13.979 1.00 93.06 103 ARG A N 1
ATOM 818 C CA . ARG A 1 103 ? -32.133 -7.226 14.818 1.00 93.06 103 ARG A CA 1
ATOM 819 C C . ARG A 1 103 ? -32.725 -6.539 16.040 1.00 93.06 103 ARG A C 1
ATOM 821 O O . ARG A 1 103 ? -33.908 -6.224 16.073 1.00 93.06 103 ARG A O 1
ATOM 828 N N . THR A 1 104 ? -31.872 -6.201 16.992 1.00 96.44 104 THR A N 1
ATOM 829 C CA . THR A 1 104 ? -32.176 -5.285 18.090 1.00 96.44 104 THR A CA 1
ATOM 830 C C . THR A 1 104 ? -31.225 -4.102 18.018 1.00 96.44 104 THR A C 1
ATOM 832 O O . THR A 1 104 ? -30.013 -4.285 18.042 1.00 96.44 104 THR A O 1
ATOM 835 N N . THR A 1 105 ? -31.754 -2.884 17.952 1.00 96.31 105 THR A N 1
ATOM 836 C CA . THR A 1 105 ? -30.934 -1.668 18.007 1.00 96.31 105 THR A CA 1
ATOM 837 C C . THR A 1 105 ? -30.792 -1.209 19.452 1.00 96.31 105 THR A C 1
ATOM 839 O O . THR A 1 105 ? -31.797 -1.047 20.149 1.00 96.31 105 THR A O 1
ATOM 842 N N . VAL A 1 106 ? -29.558 -0.976 19.891 1.00 96.62 106 VAL A N 1
ATOM 843 C CA . VAL A 1 106 ? -29.231 -0.361 21.180 1.00 96.62 106 VAL A CA 1
ATOM 844 C C . VAL A 1 106 ? -28.697 1.038 20.903 1.00 96.62 106 VAL A C 1
ATOM 846 O O . VAL A 1 106 ? -27.576 1.196 20.435 1.00 96.62 106 VAL A O 1
ATOM 849 N N . MET A 1 107 ? -29.514 2.051 21.180 1.00 96.44 107 MET A N 1
ATOM 850 C CA . MET A 1 107 ? -29.149 3.456 21.001 1.00 96.44 107 MET A CA 1
ATOM 851 C C . MET A 1 107 ? -28.704 4.057 22.335 1.00 96.44 107 MET A C 1
ATOM 853 O O . MET A 1 107 ? -29.492 4.086 23.289 1.00 96.44 107 MET A O 1
ATOM 857 N N . LEU A 1 108 ? -27.470 4.559 22.381 1.00 95.88 108 LEU A N 1
ATOM 858 C CA . LEU A 1 108 ? -26.901 5.275 23.522 1.00 95.88 108 LEU A CA 1
ATOM 859 C C . LEU A 1 108 ? -27.050 6.787 23.344 1.00 95.88 108 LEU A C 1
ATOM 861 O O . LEU A 1 108 ? -26.690 7.341 22.309 1.00 95.88 108 LEU A O 1
ATOM 865 N N . GLY A 1 109 ? -27.549 7.473 24.367 1.00 93.19 109 GLY A N 1
ATOM 866 C CA . GLY A 1 109 ? -27.671 8.928 24.378 1.00 93.19 109 GLY A CA 1
ATOM 867 C C . GLY A 1 109 ? -27.395 9.519 25.751 1.00 93.19 109 GLY A C 1
ATOM 868 O O . GLY A 1 109 ? -27.372 8.807 26.752 1.00 93.19 109 GLY A O 1
ATOM 869 N N . ILE A 1 110 ? -27.186 10.832 25.805 1.00 90.69 110 ILE A N 1
ATOM 870 C CA . ILE A 1 110 ? -26.981 11.559 27.060 1.00 90.69 110 ILE A CA 1
ATOM 871 C C . ILE A 1 110 ? -28.097 12.576 27.222 1.00 90.69 110 ILE A C 1
ATOM 873 O O . ILE A 1 110 ? -28.368 13.374 26.325 1.00 90.69 110 ILE A O 1
ATOM 877 N N . LYS A 1 111 ? -28.716 12.591 28.400 1.00 89.06 111 LYS A N 1
ATOM 878 C CA . LYS A 1 111 ? -29.548 13.706 28.842 1.00 89.06 111 LYS A CA 1
ATOM 879 C C . LYS A 1 111 ? -28.786 14.533 29.863 1.00 89.06 111 LYS A C 1
ATOM 881 O O . LYS A 1 111 ? -28.358 14.023 30.895 1.00 89.06 111 LYS A O 1
ATOM 886 N N . GLN A 1 112 ? -28.657 15.819 29.563 1.00 85.62 112 GLN A N 1
ATOM 887 C CA . GLN A 1 112 ? -28.029 16.806 30.433 1.00 85.62 112 GLN A CA 1
ATOM 888 C C . GLN A 1 112 ? -29.118 17.552 31.208 1.00 85.62 112 GLN A C 1
ATOM 890 O O . GLN A 1 112 ? -30.024 18.121 30.598 1.00 85.62 112 GLN A O 1
ATOM 895 N N . ASP A 1 113 ? -29.036 17.553 32.536 1.00 81.94 113 ASP A N 1
ATOM 896 C CA . ASP A 1 113 ? -29.964 18.269 33.422 1.00 81.94 113 ASP A CA 1
ATOM 897 C C . ASP A 1 113 ? -29.184 19.236 34.327 1.00 81.94 113 ASP A C 1
ATOM 899 O O . ASP A 1 113 ? -29.132 19.118 35.553 1.00 81.94 113 ASP A O 1
ATOM 903 N N . LEU A 1 114 ? -28.469 20.169 33.686 1.00 74.31 114 LEU A N 1
ATOM 904 C CA . LEU A 1 114 ? -27.599 21.121 34.373 1.00 74.31 114 LEU A CA 1
ATOM 905 C C . LEU A 1 114 ? -28.417 22.262 35.009 1.00 74.31 114 LEU A C 1
ATOM 907 O O . LEU A 1 114 ? -29.201 22.924 34.319 1.00 74.31 114 LEU A O 1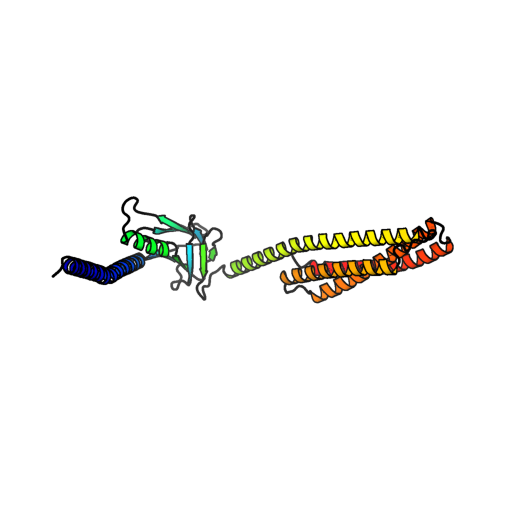
ATOM 911 N N . PRO A 1 115 ? -28.209 22.575 36.301 1.00 68.06 115 PRO A N 1
ATOM 912 C CA . PRO A 1 115 ? -28.908 23.675 36.951 1.00 68.06 115 PRO A CA 1
ATOM 913 C C . PRO A 1 115 ? -28.467 25.022 36.360 1.00 68.06 115 PRO A C 1
ATOM 915 O O . PRO A 1 115 ? -27.314 25.424 36.487 1.00 68.06 115 PRO A O 1
ATOM 918 N N . MET A 1 116 ? -29.405 25.764 35.760 1.00 59.16 116 MET A N 1
ATOM 919 C CA . MET A 1 116 ? -29.108 27.055 35.114 1.00 59.16 116 MET A CA 1
ATOM 920 C C . MET A 1 116 ? -28.688 28.169 36.092 1.00 59.16 116 MET A C 1
ATOM 922 O O . MET A 1 116 ? -28.012 29.111 35.688 1.00 59.16 116 MET A O 1
ATOM 926 N N . PHE A 1 117 ? -29.080 28.089 37.370 1.00 52.47 117 PHE A N 1
ATOM 927 C CA . PHE A 1 117 ? -28.885 29.175 38.340 1.00 52.47 117 PHE A CA 1
ATOM 928 C C . PHE A 1 117 ? -28.634 28.665 39.770 1.00 52.47 117 PHE A C 1
ATOM 930 O O . PHE A 1 117 ? -29.409 28.985 40.663 1.00 52.47 117 PHE A O 1
ATOM 937 N N . ASN A 1 118 ? -27.586 27.861 40.009 1.00 57.91 118 ASN A N 1
ATOM 938 C CA . ASN A 1 118 ? -26.957 27.697 41.338 1.00 57.91 118 ASN A CA 1
ATOM 939 C C . ASN A 1 118 ? -25.662 26.855 41.240 1.00 57.91 118 ASN A C 1
ATOM 941 O O . ASN A 1 118 ? -25.697 25.638 41.403 1.00 57.91 118 ASN A O 1
ATOM 945 N N . PHE A 1 119 ? -24.513 27.474 40.955 1.00 64.50 119 PHE A N 1
ATOM 946 C CA . PHE A 1 119 ? -23.237 26.747 40.901 1.00 64.50 119 PHE A CA 1
ATOM 947 C C . PHE A 1 119 ? -22.579 26.713 42.283 1.00 64.50 119 PHE A C 1
ATOM 949 O O . PHE A 1 119 ? -22.128 27.736 42.796 1.00 64.50 119 PHE A O 1
ATOM 956 N N . SER A 1 120 ? -22.520 25.523 42.881 1.00 75.06 120 SER A N 1
ATOM 957 C CA . SER A 1 120 ? -21.756 25.253 44.102 1.00 75.06 120 SER A CA 1
ATOM 958 C C . SER A 1 120 ? -20.550 24.357 43.801 1.00 75.06 120 SER A C 1
ATOM 960 O O . SER A 1 120 ? -20.528 23.669 42.781 1.00 75.06 120 SER A O 1
ATOM 962 N N . ILE A 1 121 ? -19.559 24.316 44.703 1.00 72.00 121 ILE A N 1
ATOM 963 C CA . ILE A 1 121 ? -18.434 23.363 44.609 1.00 72.00 121 ILE A CA 1
ATOM 964 C C . ILE A 1 121 ? -18.958 21.921 44.533 1.00 72.00 121 ILE A C 1
ATOM 966 O O . ILE A 1 121 ? -18.439 21.122 43.762 1.00 72.00 121 ILE A O 1
ATOM 970 N N . LYS A 1 122 ? -20.033 21.615 45.271 1.00 76.94 122 LYS A N 1
ATOM 971 C CA . LYS A 1 122 ? -20.718 20.322 45.205 1.00 76.94 122 LYS A CA 1
ATOM 972 C C . LYS A 1 122 ? -21.239 20.031 43.794 1.00 76.94 122 LYS A C 1
ATOM 974 O O . LYS A 1 122 ? -20.868 19.015 43.227 1.00 76.94 122 LYS A O 1
ATOM 979 N N . THR A 1 123 ? -21.971 20.967 43.192 1.00 76.69 123 THR A N 1
ATOM 980 C CA . THR A 1 123 ? -22.503 20.842 41.822 1.00 76.69 123 THR A CA 1
ATOM 981 C C . THR A 1 123 ? -21.397 20.666 40.776 1.00 76.69 123 THR A C 1
ATOM 983 O O . THR A 1 123 ? -21.564 19.906 39.830 1.00 76.69 123 THR A O 1
ATOM 986 N N . MET A 1 124 ? -20.252 21.335 40.952 1.00 75.12 124 MET A N 1
ATOM 987 C CA . MET A 1 124 ? -19.089 21.177 40.070 1.00 75.12 124 MET A CA 1
ATOM 988 C C . MET A 1 124 ? -18.443 19.789 40.208 1.00 75.12 124 MET A C 1
ATOM 990 O O . MET A 1 124 ? -18.082 19.167 39.211 1.00 75.12 124 MET A O 1
ATOM 994 N N . ILE A 1 125 ? -18.302 19.282 41.433 1.00 78.69 125 ILE A N 1
ATOM 995 C CA . ILE A 1 125 ? -17.760 17.940 41.681 1.00 78.69 125 ILE A CA 1
ATOM 996 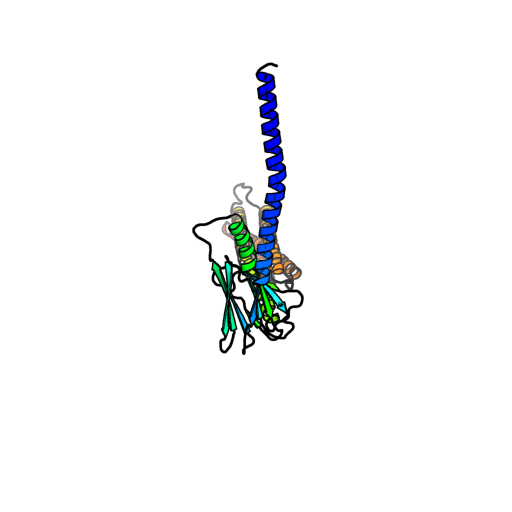C C . ILE A 1 125 ? -18.712 16.872 41.131 1.00 78.69 125 ILE A C 1
ATOM 998 O O . ILE A 1 125 ? -18.279 15.981 40.404 1.00 78.69 125 ILE A O 1
ATOM 1002 N N . GLU A 1 126 ? -20.010 17.003 41.405 1.00 79.88 126 GLU A N 1
ATOM 1003 C CA . GLU A 1 126 ? -21.053 16.125 40.868 1.00 79.88 126 GLU A CA 1
ATOM 1004 C C . GLU A 1 126 ? -21.070 16.138 39.341 1.00 79.88 126 GLU A C 1
ATOM 1006 O O . GLU A 1 126 ? -21.255 15.081 38.742 1.00 79.88 126 GLU A O 1
ATOM 1011 N N . SER A 1 127 ? -20.840 17.290 38.694 1.00 76.50 127 SER A N 1
ATOM 1012 C CA . SER A 1 127 ? -20.813 17.362 37.230 1.00 76.50 127 SER A CA 1
ATOM 1013 C C . SER A 1 127 ? -19.631 16.598 36.649 1.00 76.50 127 SER A C 1
ATOM 1015 O O . SER A 1 127 ? -19.811 15.885 35.671 1.00 76.50 127 SER A O 1
ATOM 1017 N N . VAL A 1 128 ? -18.453 16.693 37.277 1.00 77.88 128 VAL A N 1
ATOM 1018 C CA . VAL A 1 128 ? -17.250 15.969 36.833 1.00 77.88 128 VAL A CA 1
ATOM 1019 C C . VAL A 1 128 ? -17.424 14.464 37.016 1.00 77.88 128 VAL A C 1
ATOM 1021 O O . VAL A 1 128 ? -17.144 13.701 36.097 1.00 77.88 128 VAL A O 1
ATOM 1024 N N . VAL A 1 129 ? -17.915 14.024 38.181 1.00 80.56 129 VAL A N 1
ATOM 1025 C CA . VAL A 1 129 ? -18.169 12.596 38.429 1.00 80.56 129 VAL A CA 1
ATOM 1026 C C . VAL A 1 129 ? -19.228 12.070 37.460 1.00 80.56 129 VAL A C 1
ATOM 1028 O O . VAL A 1 129 ? -19.014 11.038 36.827 1.00 80.56 129 VAL A O 1
ATOM 1031 N N . SER A 1 130 ? -20.328 12.807 37.288 1.00 80.38 130 SER A N 1
ATOM 1032 C CA . SER A 1 130 ? -21.432 12.414 36.410 1.00 80.38 130 SER A CA 1
ATOM 1033 C C . SER A 1 130 ? -20.993 12.270 34.955 1.00 80.38 130 SER A C 1
ATOM 1035 O O . SER A 1 130 ? -21.314 11.254 34.347 1.00 80.38 130 SER A O 1
ATOM 1037 N N . ASP A 1 131 ? -20.241 13.240 34.431 1.00 76.25 131 ASP A N 1
ATOM 1038 C CA . ASP A 1 131 ? -19.709 13.240 33.061 1.00 76.25 131 ASP A CA 1
ATOM 1039 C C . ASP A 1 131 ? -18.682 12.115 32.854 1.00 76.25 131 ASP A C 1
ATOM 1041 O O . ASP A 1 131 ? -18.755 11.348 31.896 1.00 76.25 131 ASP A O 1
ATOM 1045 N N . SER A 1 132 ? -17.785 11.912 33.830 1.00 77.62 132 SER A N 1
ATOM 1046 C CA . SER A 1 132 ? -16.794 10.828 33.773 1.00 77.62 132 SER A CA 1
ATOM 1047 C C . SER A 1 132 ? -17.420 9.431 33.726 1.00 77.62 132 SER A C 1
ATOM 1049 O O . SER A 1 132 ? -16.763 8.481 33.315 1.00 77.62 132 SER A O 1
ATOM 1051 N N . LYS A 1 133 ? -18.675 9.279 34.159 1.00 81.00 133 LYS A N 1
ATOM 1052 C CA . LYS A 1 133 ? -19.378 7.993 34.225 1.00 81.00 133 LYS A CA 1
ATOM 1053 C C . LYS A 1 133 ? -20.461 7.846 33.161 1.00 81.00 133 LYS A C 1
ATOM 1055 O O . LYS A 1 133 ? -20.699 6.725 32.730 1.00 81.00 133 LYS A O 1
ATOM 1060 N N . SER A 1 134 ? -21.095 8.932 32.712 1.00 82.69 134 SER A N 1
ATOM 1061 C CA . SER A 1 134 ? -22.202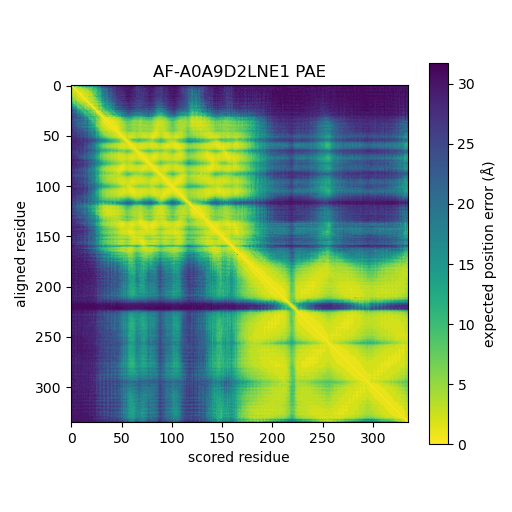 8.876 31.744 1.00 82.69 134 SER A CA 1
ATOM 1062 C C . SER A 1 134 ? -21.782 8.364 30.370 1.00 82.69 134 SER A C 1
ATOM 1064 O O . SER A 1 134 ? -22.609 7.863 29.619 1.00 82.69 134 SER A O 1
ATOM 1066 N N . ASN A 1 135 ? -20.497 8.479 30.038 1.00 85.75 135 ASN A N 1
ATOM 1067 C CA . ASN A 1 135 ? -19.993 8.068 28.728 1.00 85.75 135 ASN A CA 1
ATOM 1068 C C . ASN A 1 135 ? -19.422 6.645 28.766 1.00 85.75 135 ASN A C 1
ATOM 1070 O O . ASN A 1 135 ? -19.050 6.128 27.723 1.00 85.75 135 ASN A O 1
ATOM 1074 N N . ASN A 1 136 ? -19.345 6.019 29.946 1.00 90.12 136 ASN A N 1
ATOM 1075 C CA . ASN A 1 136 ? -18.781 4.687 30.143 1.00 90.12 136 ASN A CA 1
ATOM 1076 C C . ASN A 1 136 ? -19.899 3.660 30.326 1.00 90.12 136 ASN A C 1
ATOM 1078 O O . ASN A 1 136 ? -20.667 3.718 31.289 1.00 90.12 136 ASN A O 1
ATOM 1082 N N . VAL A 1 137 ? -19.968 2.706 29.403 1.00 94.25 137 VAL A N 1
ATOM 1083 C CA . VAL A 1 137 ? -21.028 1.699 29.331 1.00 94.25 137 VAL A CA 1
ATOM 1084 C C . VAL A 1 137 ? -20.397 0.320 29.169 1.00 94.25 137 VAL A C 1
ATOM 1086 O O . VAL A 1 137 ? -19.396 0.174 28.472 1.00 94.25 137 VAL A O 1
ATOM 1089 N N . ILE A 1 138 ? -20.973 -0.700 29.804 1.00 95.62 138 ILE A N 1
ATOM 1090 C CA . ILE A 1 138 ? -20.515 -2.086 29.659 1.00 95.62 138 ILE A CA 1
ATOM 1091 C C . ILE A 1 138 ? -21.614 -2.896 28.975 1.00 95.62 138 ILE A C 1
ATOM 1093 O O . ILE A 1 138 ? -22.718 -3.011 29.504 1.00 95.62 138 ILE A O 1
ATOM 1097 N N . LEU A 1 139 ? -21.321 -3.460 27.807 1.00 96.31 139 LEU A N 1
ATOM 1098 C CA . LEU A 1 139 ? -22.211 -4.351 27.069 1.00 96.31 139 LEU A CA 1
ATOM 1099 C C . LEU A 1 139 ? -21.801 -5.803 27.321 1.00 96.31 139 LEU A C 1
ATOM 1101 O O . LEU A 1 139 ? -20.730 -6.232 26.903 1.00 96.31 139 LEU A O 1
ATOM 1105 N N . TYR A 1 140 ? -22.665 -6.582 27.959 1.00 96.00 140 TYR A N 1
ATOM 1106 C CA . TYR A 1 140 ? -22.466 -8.016 28.129 1.00 96.00 140 TYR A CA 1
ATOM 1107 C C . TYR A 1 140 ? -23.116 -8.747 26.963 1.00 96.00 140 TYR A C 1
ATOM 1109 O O . TYR A 1 140 ? -24.324 -8.632 26.748 1.00 96.00 140 TYR A O 1
ATOM 1117 N N . LEU A 1 141 ? -22.313 -9.493 26.209 1.00 95.25 141 LEU A N 1
ATOM 1118 C CA . LEU A 1 141 ? -22.715 -10.138 24.966 1.00 95.25 141 LEU A CA 1
ATOM 1119 C C . LEU A 1 141 ? -22.617 -11.670 25.088 1.00 95.25 141 LEU A C 1
ATOM 1121 O O . LEU A 1 141 ? -21.581 -12.176 25.526 1.00 95.25 141 LEU A O 1
ATOM 1125 N N . PRO A 1 142 ? -23.665 -12.432 24.730 1.00 94.62 142 PRO A N 1
ATOM 1126 C CA . PRO A 1 142 ? -23.589 -13.887 24.602 1.00 94.62 142 PRO A CA 1
ATOM 1127 C C . PRO A 1 142 ? -22.818 -14.316 23.346 1.00 94.62 142 PRO A C 1
ATOM 1129 O O . PRO A 1 142 ? -22.781 -13.596 22.350 1.00 94.62 142 PRO A O 1
ATOM 1132 N N . LYS A 1 143 ? -22.248 -15.526 23.360 1.00 93.38 143 LYS A N 1
ATOM 1133 C CA . LYS A 1 143 ? -21.386 -16.024 22.268 1.00 93.38 143 LYS A CA 1
ATOM 1134 C C . LYS A 1 143 ? -22.081 -16.183 20.921 1.00 93.38 143 LYS A C 1
ATOM 1136 O O . LYS A 1 143 ? -21.447 -16.135 19.872 1.00 93.38 143 LYS A O 1
ATOM 1141 N N . ASP A 1 144 ? -23.378 -16.438 20.947 1.00 92.62 144 ASP A N 1
ATOM 1142 C CA . ASP A 1 144 ? -24.199 -16.691 19.770 1.00 92.62 144 ASP A CA 1
ATOM 1143 C C . ASP A 1 144 ? -24.880 -15.427 19.228 1.00 92.62 144 ASP A C 1
ATOM 1145 O O . ASP A 1 144 ? -25.710 -15.532 18.324 1.00 92.62 144 ASP A O 1
ATOM 1149 N N . TYR A 1 145 ? -24.535 -14.251 19.763 1.00 94.06 145 TYR A N 1
ATOM 1150 C CA . TYR A 1 145 ? -25.009 -12.963 19.269 1.00 94.06 145 TYR A CA 1
ATOM 1151 C C . TYR A 1 145 ? -24.007 -12.354 18.292 1.00 94.06 145 TYR A C 1
ATOM 1153 O O . TYR A 1 145 ? -22.801 -12.496 18.463 1.00 94.06 145 TYR A O 1
ATOM 1161 N N . SER A 1 146 ? -24.506 -11.638 17.291 1.00 94.25 146 SER A N 1
ATOM 1162 C CA . SER A 1 146 ? -23.702 -10.776 16.423 1.00 94.25 146 SER A CA 1
ATOM 1163 C C . SER A 1 146 ? -23.778 -9.326 16.893 1.00 94.25 146 SER A C 1
ATOM 1165 O O . SER A 1 146 ? -24.854 -8.868 17.284 1.00 94.25 146 SER A O 1
ATOM 1167 N N . LEU A 1 147 ? -22.665 -8.599 16.809 1.00 94.06 147 LEU A N 1
ATOM 1168 C CA . LEU A 1 147 ? -22.564 -7.181 17.155 1.00 94.06 147 LEU A CA 1
ATOM 1169 C C . LEU A 1 147 ? -22.139 -6.373 15.926 1.00 94.06 147 LEU A C 1
ATOM 1171 O O . LEU A 1 147 ? -21.146 -6.707 15.285 1.00 94.06 147 LEU A O 1
ATOM 1175 N N . TYR A 1 148 ? -22.881 -5.316 15.617 1.00 92.81 148 TYR A N 1
ATOM 1176 C CA . TYR A 1 148 ? -22.573 -4.358 14.553 1.00 92.81 148 TYR A CA 1
ATOM 1177 C C . TYR A 1 148 ? -22.504 -2.952 15.141 1.00 92.81 148 TYR A C 1
ATOM 1179 O O . TYR A 1 148 ? -23.302 -2.614 16.018 1.00 92.81 148 TYR A O 1
ATOM 1187 N N . SER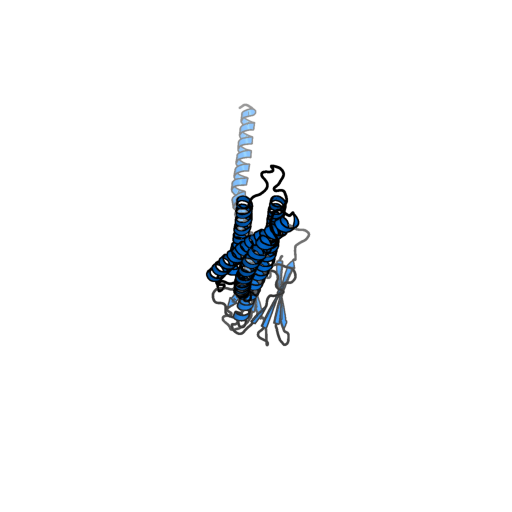 A 1 149 ? -21.570 -2.132 14.663 1.00 91.00 149 SER A N 1
ATOM 1188 C CA . SER A 1 149 ? -21.303 -0.799 15.221 1.00 91.00 149 SER A CA 1
ATOM 1189 C C . SER A 1 149 ? -21.037 0.271 14.157 1.00 91.00 149 SER A C 1
ATOM 1191 O O . SER A 1 149 ? -20.473 1.310 14.470 1.00 91.00 149 SER A O 1
ATOM 1193 N N . ASP A 1 150 ? -21.470 0.064 12.911 1.00 85.44 150 ASP A N 1
ATOM 1194 C CA . ASP A 1 150 ? -21.196 0.965 11.771 1.00 85.44 150 ASP A CA 1
ATOM 1195 C C . ASP A 1 150 ? -21.712 2.403 11.978 1.00 85.44 150 ASP A C 1
ATOM 1197 O O . ASP A 1 150 ? -21.285 3.343 11.313 1.00 85.44 150 ASP A O 1
ATOM 1201 N N . ARG A 1 151 ? -22.686 2.576 12.878 1.00 86.38 151 ARG A N 1
ATOM 1202 C CA . ARG A 1 151 ? -23.325 3.859 13.222 1.00 86.38 151 ARG A CA 1
ATOM 1203 C C . ARG A 1 151 ? -23.047 4.291 14.658 1.00 86.38 151 ARG A C 1
ATOM 1205 O O . ARG A 1 151 ? -23.730 5.167 15.189 1.00 86.38 151 ARG A O 1
ATOM 1212 N N . PHE A 1 152 ? -22.097 3.635 15.307 1.00 91.56 152 PHE A N 1
ATOM 1213 C CA . PHE A 1 152 ? -21.668 3.979 16.645 1.00 91.56 152 PHE A CA 1
ATOM 1214 C C . PHE A 1 152 ? -20.536 5.001 16.568 1.00 91.56 152 PHE A C 1
ATOM 1216 O O . PHE A 1 152 ? -19.480 4.734 16.005 1.00 91.56 152 PHE A O 1
ATOM 1223 N N . ASP A 1 153 ? -20.764 6.170 17.156 1.00 87.62 153 ASP A N 1
ATOM 1224 C CA . ASP A 1 153 ? -19.742 7.194 17.362 1.00 87.62 153 ASP A CA 1
ATOM 1225 C C . ASP A 1 153 ? -19.168 7.041 18.780 1.00 87.62 153 ASP A C 1
ATOM 1227 O O . ASP A 1 153 ? -19.844 7.340 19.776 1.00 87.62 153 ASP A O 1
ATOM 1231 N N . GLY A 1 154 ? -17.958 6.486 18.878 1.00 88.62 154 GLY A N 1
ATOM 1232 C CA . GLY A 1 154 ? -17.302 6.179 20.145 1.00 88.62 154 GLY A CA 1
ATOM 1233 C C . GLY A 1 154 ? -16.193 5.131 20.040 1.00 88.62 154 GLY A C 1
ATOM 1234 O O . GLY A 1 154 ? -15.869 4.626 18.969 1.00 88.62 154 GLY A O 1
ATOM 1235 N N . ASN A 1 155 ? -15.634 4.762 21.192 1.00 89.38 155 ASN A N 1
ATOM 1236 C CA . ASN A 1 155 ? -14.666 3.674 21.310 1.00 89.38 155 ASN A CA 1
ATOM 1237 C C . ASN A 1 155 ? -15.357 2.380 21.739 1.00 89.38 155 ASN A C 1
ATOM 1239 O O . ASN A 1 155 ? -16.015 2.348 22.783 1.00 89.38 155 ASN A O 1
ATOM 1243 N N . LEU A 1 156 ? -15.129 1.310 20.978 1.00 89.69 156 LEU A N 1
ATOM 1244 C CA . LEU A 1 156 ? -15.503 -0.052 21.343 1.00 89.69 156 LEU A CA 1
ATOM 1245 C C . LEU A 1 156 ? -14.261 -0.820 21.802 1.00 89.69 156 LEU A C 1
ATOM 1247 O O . LEU A 1 156 ? -13.324 -1.021 21.033 1.00 89.69 156 LEU A O 1
ATOM 1251 N N . TYR A 1 157 ? -14.247 -1.240 23.061 1.00 89.31 157 TYR A N 1
ATOM 1252 C CA . TYR A 1 157 ? -13.198 -2.075 23.641 1.00 89.31 157 TYR A CA 1
ATOM 1253 C C . TYR A 1 157 ? -13.768 -3.462 23.924 1.00 89.31 157 TYR A C 1
ATOM 1255 O O . TYR A 1 157 ? -14.823 -3.574 24.536 1.00 89.31 157 TYR A O 1
ATOM 1263 N N . TYR A 1 158 ? -13.065 -4.514 23.518 1.00 89.69 158 TYR A N 1
ATOM 1264 C CA . TYR A 1 158 ? -13.428 -5.890 23.845 1.00 89.69 158 TYR A CA 1
ATOM 1265 C C . TYR A 1 158 ? -12.561 -6.380 25.001 1.00 89.69 158 TYR A C 1
ATOM 1267 O O . TYR A 1 158 ? -11.333 -6.352 24.904 1.00 89.69 158 TYR A O 1
ATOM 1275 N N . ALA A 1 159 ? -13.190 -6.844 26.080 1.00 88.12 159 ALA A N 1
ATOM 1276 C CA . ALA A 1 159 ? -12.476 -7.510 27.159 1.00 88.12 159 ALA A CA 1
ATOM 1277 C C . ALA A 1 159 ? -11.761 -8.776 26.656 1.00 88.12 159 ALA A C 1
ATOM 1279 O O . ALA A 1 159 ? -12.163 -9.392 25.663 1.00 88.12 159 ALA A O 1
ATOM 1280 N N . ASP A 1 160 ? -10.698 -9.179 27.354 1.00 75.50 160 ASP A N 1
ATOM 1281 C CA . ASP A 1 160 ? -9.925 -10.363 26.982 1.00 75.50 160 ASP A CA 1
ATOM 1282 C C . ASP A 1 160 ? -10.845 -11.594 26.886 1.00 75.50 160 ASP A C 1
ATOM 1284 O O . ASP A 1 160 ? -11.557 -11.931 27.833 1.00 75.50 160 ASP A O 1
ATOM 1288 N N . SER A 1 161 ? -10.775 -12.319 25.765 1.00 80.62 161 SER A N 1
ATOM 1289 C CA . SER A 1 161 ? -11.524 -13.568 25.510 1.00 80.62 161 SER A CA 1
ATOM 1290 C C . SER A 1 161 ? -13.033 -13.433 25.250 1.00 80.62 161 SER A C 1
ATOM 1292 O O . SER A 1 161 ? -13.754 -14.425 25.375 1.00 80.62 161 SER A O 1
ATOM 1294 N N . VAL A 1 162 ? -13.535 -12.252 24.873 1.00 88.44 162 VAL A N 1
ATOM 1295 C CA . VAL A 1 162 ? -14.920 -12.127 24.387 1.00 88.44 162 VAL A CA 1
ATOM 1296 C C . VAL A 1 162 ? -15.061 -12.803 23.022 1.00 88.44 162 VAL A C 1
ATOM 1298 O O . VAL A 1 162 ? -14.322 -12.503 22.083 1.00 88.44 162 VAL A O 1
ATOM 1301 N N . GLU A 1 163 ? -16.034 -13.705 22.917 1.00 89.94 163 GLU A N 1
ATOM 1302 C CA . GLU A 1 163 ? -16.386 -14.413 21.686 1.00 89.94 163 GLU A CA 1
ATOM 1303 C C . GLU A 1 163 ? -17.811 -14.047 21.281 1.00 89.94 163 GLU A C 1
ATOM 1305 O O . GLU A 1 163 ? -18.701 -13.986 22.129 1.00 89.94 163 GLU A O 1
ATOM 1310 N N . PHE A 1 164 ? -18.039 -13.829 19.987 1.00 91.44 164 PHE A N 1
ATOM 1311 C CA . PHE A 1 164 ? -19.365 -13.534 19.447 1.00 91.44 164 PHE A CA 1
ATOM 1312 C C . PHE A 1 164 ? -19.472 -13.942 17.968 1.00 91.44 164 PHE A C 1
ATOM 1314 O O . PHE A 1 164 ? -18.466 -14.173 17.291 1.00 91.44 164 PHE A O 1
ATOM 1321 N N . ALA A 1 165 ? -20.694 -14.089 17.458 1.00 90.31 165 ALA A N 1
ATOM 1322 C CA . ALA A 1 165 ? -20.974 -14.868 16.252 1.00 90.31 165 ALA A CA 1
ATOM 1323 C C . ALA A 1 165 ? -20.323 -14.314 14.970 1.00 90.31 165 ALA A C 1
ATOM 1325 O O . ALA A 1 165 ? -19.816 -15.094 14.163 1.00 90.31 165 ALA A O 1
ATOM 1326 N N . ASN A 1 166 ? -20.296 -12.989 14.789 1.00 89.38 166 ASN A N 1
ATOM 1327 C CA . ASN A 1 166 ? -19.705 -12.329 13.616 1.00 89.38 166 ASN A CA 1
ATOM 1328 C C . ASN A 1 166 ? -18.265 -11.830 13.838 1.00 89.38 166 ASN A C 1
ATOM 1330 O O . ASN A 1 166 ? -17.745 -11.087 13.012 1.00 89.38 166 ASN A O 1
ATOM 1334 N N . GLN A 1 167 ? -17.579 -12.255 14.903 1.00 83.81 167 GLN A N 1
ATOM 1335 C CA . GLN A 1 167 ? -16.216 -11.794 15.204 1.00 83.81 167 GLN A CA 1
ATOM 1336 C C . GLN A 1 167 ? -15.220 -12.070 14.064 1.00 83.81 167 GLN A C 1
ATOM 1338 O O . GLN A 1 167 ? -14.388 -11.226 13.746 1.00 83.81 167 GLN A O 1
ATOM 1343 N N . LYS A 1 168 ? -15.318 -13.239 13.414 1.00 81.69 168 LYS A N 1
ATOM 1344 C CA . LYS A 1 168 ? -14.468 -13.580 12.258 1.00 81.69 168 LYS A CA 1
ATOM 1345 C C . LYS A 1 168 ? -14.766 -12.722 11.033 1.00 81.69 168 LYS A C 1
ATOM 1347 O O . LYS A 1 168 ? -13.847 -12.395 10.297 1.00 81.69 168 LYS A O 1
ATOM 1352 N N . GLU A 1 169 ? -16.036 -12.398 10.812 1.00 80.38 169 GLU A N 1
ATOM 1353 C CA . GLU A 1 169 ? -16.464 -11.560 9.691 1.00 80.38 169 GLU A CA 1
ATOM 1354 C C . GLU A 1 169 ? -15.956 -10.127 9.868 1.00 80.38 169 GLU A C 1
ATOM 1356 O O . GLU A 1 169 ? -15.390 -9.574 8.934 1.00 80.38 169 GLU A O 1
ATOM 1361 N N . LEU A 1 170 ? -16.057 -9.567 11.080 1.00 79.12 170 LEU A N 1
ATOM 1362 C CA . LEU A 1 170 ? -15.501 -8.246 11.390 1.00 79.12 170 LEU A CA 1
ATOM 1363 C C . LEU A 1 170 ? -13.979 -8.202 11.213 1.00 79.12 170 LEU A C 1
ATOM 1365 O O . LEU A 1 170 ? -13.466 -7.255 10.631 1.00 79.12 170 LEU A O 1
ATOM 1369 N N . ALA A 1 171 ? -13.260 -9.236 11.663 1.00 77.06 171 ALA A N 1
ATOM 1370 C CA . ALA A 1 171 ? -11.815 -9.321 11.453 1.00 77.06 171 ALA A CA 1
ATOM 1371 C C . ALA A 1 171 ? -11.458 -9.365 9.955 1.00 77.06 171 ALA A C 1
ATOM 1373 O O . ALA A 1 171 ? -10.548 -8.672 9.519 1.00 77.06 171 ALA A O 1
ATOM 1374 N N . GLN A 1 172 ? -12.211 -10.126 9.154 1.00 77.31 172 GLN A N 1
ATOM 1375 C CA . GLN A 1 172 ? -12.019 -10.180 7.701 1.00 77.31 172 GLN A CA 1
ATOM 1376 C C . GLN A 1 172 ? -12.344 -8.854 7.007 1.00 77.31 172 GLN A C 1
ATOM 1378 O O . GLN A 1 172 ? -11.659 -8.491 6.056 1.00 77.31 172 GLN A O 1
ATOM 1383 N N . GLN A 1 173 ? -13.373 -8.133 7.459 1.00 76.19 173 GLN A N 1
ATOM 1384 C CA . GLN A 1 173 ? -13.704 -6.804 6.938 1.00 76.19 173 GLN A CA 1
ATOM 1385 C C . GLN A 1 173 ? -12.594 -5.797 7.243 1.00 76.19 173 GLN A C 1
ATOM 1387 O O . GLN A 1 173 ? -12.170 -5.095 6.335 1.00 76.19 173 GLN A O 1
ATOM 1392 N N . GLN A 1 174 ? -12.062 -5.790 8.468 1.00 77.00 174 GLN A N 1
ATOM 1393 C CA . GLN A 1 174 ? -10.925 -4.940 8.836 1.00 77.00 174 GLN A CA 1
ATOM 1394 C C . GLN A 1 174 ? -9.677 -5.261 8.008 1.00 77.00 174 GLN A C 1
ATOM 1396 O O . GLN A 1 174 ? -9.047 -4.354 7.477 1.00 77.00 174 GLN A O 1
ATOM 1401 N N . GLU A 1 175 ? -9.341 -6.544 7.837 1.00 77.00 175 GLU A N 1
ATOM 1402 C CA . GLU A 1 175 ? -8.225 -6.957 6.976 1.00 77.00 175 GLU A CA 1
ATOM 1403 C C . GLU A 1 175 ? -8.431 -6.511 5.518 1.00 77.00 175 GLU A C 1
ATOM 1405 O O . GLU A 1 175 ? -7.478 -6.085 4.865 1.00 77.00 175 GLU A O 1
ATOM 1410 N N . ALA A 1 176 ? -9.663 -6.587 5.005 1.00 76.12 176 ALA A N 1
ATOM 1411 C CA . ALA A 1 176 ? -9.996 -6.143 3.655 1.00 76.12 176 ALA A CA 1
ATOM 1412 C C . ALA A 1 176 ? -9.906 -4.616 3.500 1.00 76.12 176 ALA A C 1
ATOM 1414 O O . ALA A 1 176 ? -9.363 -4.150 2.502 1.00 76.12 176 ALA A O 1
ATOM 1415 N N . GLU A 1 177 ? -10.387 -3.847 4.479 1.00 79.19 177 GLU A N 1
ATOM 1416 C CA . GLU A 1 177 ? -10.280 -2.383 4.507 1.00 79.19 177 GLU A CA 1
ATOM 1417 C C . GLU A 1 177 ? -8.816 -1.930 4.591 1.00 79.19 177 GLU A C 1
ATOM 1419 O O . GLU A 1 177 ? -8.385 -1.107 3.787 1.00 79.19 177 GLU A O 1
ATOM 1424 N N . GLU A 1 178 ? -8.017 -2.524 5.485 1.00 79.44 178 GLU A N 1
ATOM 1425 C CA . GLU A 1 178 ? -6.578 -2.242 5.578 1.00 79.44 178 GLU A CA 1
ATOM 1426 C C . GLU A 1 178 ? -5.834 -2.600 4.284 1.00 79.44 178 GLU A C 1
ATOM 1428 O O . GLU A 1 178 ? -4.888 -1.915 3.886 1.00 79.44 178 GLU A O 1
ATOM 1433 N N . HIS A 1 179 ? -6.215 -3.702 3.630 1.00 81.88 179 HIS A N 1
ATOM 1434 C CA . HIS A 1 179 ? -5.622 -4.088 2.354 1.00 81.88 179 HIS A CA 1
ATOM 1435 C C . HIS A 1 179 ? -6.007 -3.111 1.240 1.00 81.88 179 HIS A C 1
ATOM 1437 O O . HIS A 1 179 ? -5.141 -2.715 0.459 1.00 81.88 179 HIS A O 1
ATOM 1443 N N . GLN A 1 180 ? -7.271 -2.681 1.198 1.00 83.56 180 GLN A N 1
ATOM 1444 C CA . GLN A 1 180 ? -7.745 -1.682 0.247 1.00 83.56 180 GLN A CA 1
ATOM 1445 C C . GLN A 1 180 ? -7.010 -0.346 0.428 1.00 83.56 180 GLN A C 1
ATOM 1447 O O . GLN A 1 180 ? -6.523 0.201 -0.556 1.00 83.56 180 GLN A O 1
ATOM 1452 N N . GLU A 1 181 ? -6.853 0.140 1.662 1.00 83.81 181 GLU A N 1
ATOM 1453 C CA . GLU A 1 181 ? -6.123 1.383 1.952 1.00 83.81 181 GLU A CA 1
ATOM 1454 C C . GLU A 1 181 ? -4.661 1.306 1.478 1.00 83.81 181 GLU A C 1
ATOM 1456 O O . GLU A 1 181 ? -4.163 2.212 0.810 1.00 83.81 181 GLU A O 1
ATOM 1461 N N . LYS A 1 182 ? -3.975 0.186 1.749 1.00 82.50 182 LYS A N 1
ATOM 1462 C CA . LYS A 1 182 ? -2.602 -0.041 1.264 1.00 82.50 182 LYS A CA 1
ATOM 1463 C C . LYS A 1 182 ? -2.521 -0.086 -0.259 1.00 82.50 182 LYS A C 1
ATOM 1465 O O . LYS A 1 182 ? -1.547 0.400 -0.830 1.00 82.50 182 LYS A O 1
ATOM 1470 N N . TYR A 1 183 ? -3.505 -0.697 -0.915 1.00 86.06 183 TYR A N 1
ATOM 1471 C CA . TYR A 1 183 ? -3.551 -0.764 -2.371 1.00 86.06 183 TYR A CA 1
ATOM 1472 C C . TYR A 1 183 ? -3.797 0.616 -2.997 1.00 86.06 183 TYR A C 1
ATOM 1474 O O . TYR A 1 183 ? -3.145 0.963 -3.980 1.00 86.06 183 TYR A O 1
ATOM 1482 N N . GLU A 1 184 ? -4.682 1.425 -2.410 1.00 87.56 184 GLU A N 1
ATOM 1483 C CA . GLU A 1 184 ? -4.932 2.805 -2.840 1.00 87.56 184 GLU A CA 1
ATOM 1484 C C . GLU A 1 184 ? -3.667 3.679 -2.711 1.00 87.56 184 GLU A C 1
ATOM 1486 O O . GLU A 1 184 ? -3.300 4.335 -3.690 1.00 87.56 184 GLU A O 1
ATOM 1491 N N . ASP A 1 185 ? -2.933 3.602 -1.588 1.00 87.75 185 ASP A N 1
ATOM 1492 C CA . ASP A 1 185 ? -1.624 4.276 -1.415 1.00 87.75 185 ASP A CA 1
ATOM 1493 C C . ASP A 1 185 ? -0.604 3.823 -2.471 1.00 87.75 185 ASP A C 1
ATOM 1495 O O . ASP A 1 185 ? 0.129 4.633 -3.046 1.00 87.75 185 ASP A O 1
ATOM 1499 N N . TYR A 1 186 ? -0.569 2.522 -2.778 1.00 89.44 186 TYR A N 1
ATOM 1500 C CA . TYR A 1 186 ? 0.303 2.004 -3.827 1.00 89.44 186 TYR A CA 1
ATOM 1501 C C . TYR A 1 186 ? -0.022 2.598 -5.196 1.00 89.44 186 TYR A C 1
ATOM 1503 O O . TYR A 1 186 ? 0.904 3.007 -5.895 1.00 89.44 186 TYR A O 1
ATOM 1511 N N . VAL A 1 187 ? -1.298 2.654 -5.587 1.00 88.25 187 VAL A N 1
ATOM 1512 C CA . VAL A 1 187 ? -1.699 3.197 -6.893 1.00 88.25 187 VAL A CA 1
ATOM 1513 C C . VAL A 1 187 ? -1.299 4.666 -7.011 1.00 88.25 187 VAL A C 1
ATOM 1515 O O . VAL A 1 187 ? -0.703 5.044 -8.019 1.00 88.25 187 VAL A O 1
ATOM 1518 N N . GLU A 1 188 ? -1.564 5.475 -5.983 1.00 91.06 188 GLU A N 1
ATOM 1519 C CA . GLU A 1 188 ? -1.196 6.895 -5.965 1.00 91.06 188 GLU A CA 1
ATOM 1520 C C . GLU A 1 188 ? 0.317 7.081 -6.140 1.00 91.06 188 GLU A C 1
ATOM 1522 O O . GLU A 1 188 ? 0.772 7.760 -7.062 1.00 91.06 188 GLU A O 1
ATOM 1527 N N . ARG A 1 189 ? 1.118 6.392 -5.324 1.00 89.06 189 ARG A N 1
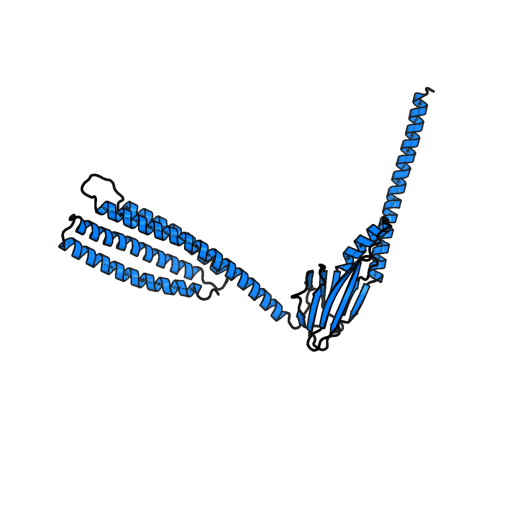ATOM 1528 C CA . ARG A 1 189 ? 2.580 6.514 -5.370 1.00 89.06 189 ARG A CA 1
ATOM 1529 C C . ARG A 1 189 ? 3.184 5.917 -6.638 1.00 89.06 189 ARG A C 1
ATOM 1531 O O . ARG A 1 189 ? 4.192 6.415 -7.135 1.00 89.06 189 ARG A O 1
ATOM 1538 N N . ALA A 1 190 ? 2.602 4.849 -7.180 1.00 89.88 190 ALA A N 1
ATOM 1539 C CA . ALA A 1 190 ? 3.057 4.257 -8.434 1.00 89.88 190 ALA A CA 1
ATOM 1540 C C . ALA A 1 190 ? 2.871 5.220 -9.615 1.00 89.88 190 ALA A C 1
ATOM 1542 O O . ALA A 1 190 ? 3.751 5.257 -10.479 1.00 89.88 190 ALA A O 1
ATOM 1543 N N . MET A 1 191 ? 1.788 6.010 -9.616 1.00 89.06 191 MET A N 1
ATOM 1544 C CA . MET A 1 191 ? 1.539 7.052 -10.617 1.00 89.06 191 MET A CA 1
ATOM 1545 C C . MET A 1 191 ? 2.570 8.183 -10.543 1.00 89.06 191 MET A C 1
ATOM 1547 O O . MET A 1 191 ? 3.089 8.582 -11.581 1.00 89.06 191 MET A O 1
ATOM 1551 N N . GLU A 1 192 ? 2.921 8.656 -9.342 1.00 91.69 192 GLU A N 1
ATOM 1552 C CA . GLU A 1 192 ? 3.986 9.662 -9.174 1.00 91.69 192 GLU A CA 1
ATOM 1553 C C . GLU A 1 192 ? 5.325 9.158 -9.734 1.00 91.69 192 GLU A C 1
ATOM 1555 O O . GLU A 1 192 ? 6.006 9.858 -10.483 1.00 91.69 192 GLU A O 1
ATOM 1560 N N . LEU A 1 193 ? 5.672 7.901 -9.434 1.00 91.75 193 LEU A N 1
ATOM 1561 C CA . LEU A 1 193 ? 6.883 7.271 -9.961 1.00 91.75 193 LEU A CA 1
ATOM 1562 C C . LEU A 1 193 ? 6.842 7.112 -11.490 1.00 91.75 193 LEU A C 1
ATOM 1564 O O . LEU A 1 193 ? 7.883 7.229 -12.133 1.00 91.75 193 LEU A O 1
ATOM 1568 N N . ASP A 1 194 ? 5.676 6.832 -12.084 1.00 90.19 194 ASP A N 1
ATOM 1569 C CA . ASP A 1 194 ? 5.524 6.761 -13.546 1.00 90.19 194 ASP A CA 1
ATOM 1570 C C . ASP A 1 194 ? 5.772 8.119 -14.211 1.00 90.19 194 ASP A C 1
ATOM 1572 O O . ASP A 1 194 ? 6.408 8.172 -15.268 1.00 90.19 194 ASP A O 1
ATOM 1576 N N . ASP A 1 195 ? 5.306 9.208 -13.598 1.00 91.31 195 ASP A N 1
ATOM 1577 C CA . ASP A 1 195 ? 5.556 10.562 -14.090 1.00 91.31 195 ASP A CA 1
ATOM 1578 C C . ASP A 1 195 ? 7.055 10.903 -14.031 1.00 91.31 195 ASP A C 1
ATOM 1580 O O . ASP A 1 195 ? 7.616 11.320 -15.049 1.00 91.31 195 ASP A O 1
ATOM 1584 N N . ASP A 1 196 ? 7.734 10.610 -12.916 1.00 91.81 196 ASP A N 1
ATOM 1585 C CA . ASP A 1 196 ? 9.189 10.792 -12.785 1.00 91.81 196 ASP A CA 1
ATOM 1586 C C . ASP A 1 196 ? 9.961 9.967 -13.832 1.00 91.81 196 ASP A C 1
ATOM 1588 O O . ASP A 1 196 ? 10.856 10.465 -14.520 1.00 91.81 196 ASP A O 1
ATOM 1592 N N . ILE A 1 197 ? 9.605 8.689 -14.004 1.00 92.88 197 ILE A N 1
ATOM 1593 C CA . ILE A 1 197 ? 10.229 7.802 -14.998 1.00 92.88 197 ILE A CA 1
ATOM 1594 C C . ILE A 1 197 ? 10.031 8.347 -16.419 1.00 92.88 197 ILE A C 1
ATOM 1596 O O . ILE A 1 197 ? 10.946 8.295 -17.249 1.00 92.88 197 ILE A O 1
ATOM 1600 N N . LYS A 1 198 ? 8.847 8.886 -16.717 1.00 93.62 198 LYS A N 1
ATOM 1601 C CA . LYS A 1 198 ? 8.528 9.468 -18.022 1.00 93.62 198 LYS A CA 1
ATOM 1602 C C . LYS A 1 198 ? 9.376 10.700 -18.329 1.00 93.62 198 LYS A C 1
ATOM 1604 O O . LYS A 1 198 ? 9.732 10.881 -19.494 1.00 93.62 198 LYS A O 1
ATOM 1609 N N . GLU A 1 199 ? 9.722 11.517 -17.335 1.00 94.00 199 GLU A N 1
ATOM 1610 C CA . GLU A 1 199 ? 10.653 12.637 -17.522 1.00 94.00 199 GLU A CA 1
ATOM 1611 C C . GLU A 1 199 ? 12.030 12.145 -17.990 1.00 94.00 199 GLU A C 1
ATOM 1613 O O . GLU A 1 199 ? 12.550 12.647 -18.987 1.00 94.00 199 GLU A O 1
ATOM 1618 N N . TYR A 1 200 ? 12.576 11.084 -17.387 1.00 95.44 200 TYR A N 1
ATOM 1619 C CA . TYR A 1 200 ? 13.856 10.513 -17.833 1.00 95.44 200 TYR A CA 1
ATOM 1620 C C . TYR A 1 200 ? 13.794 9.915 -19.242 1.00 95.44 200 TYR A C 1
ATOM 1622 O O . TYR A 1 200 ? 14.752 10.048 -20.003 1.00 95.44 200 TYR A O 1
ATOM 1630 N N . TYR A 1 201 ? 12.676 9.297 -19.638 1.00 94.06 201 TYR A N 1
ATOM 1631 C CA . TYR A 1 201 ? 12.511 8.869 -21.033 1.00 94.06 201 TYR A CA 1
ATOM 1632 C C . TYR A 1 201 ? 12.475 10.059 -22.004 1.00 94.06 201 TYR A C 1
ATOM 1634 O O . TYR A 1 201 ? 12.978 9.947 -23.119 1.00 94.06 201 TYR A O 1
ATOM 1642 N N . GLN A 1 202 ? 11.948 11.218 -21.597 1.00 95.06 202 GLN A N 1
ATOM 1643 C CA . GLN A 1 202 ? 12.039 12.435 -22.411 1.00 95.06 202 GLN A CA 1
ATOM 1644 C C . GLN A 1 202 ? 13.477 12.965 -22.498 1.00 95.06 202 GLN A C 1
ATOM 1646 O O . GLN A 1 202 ? 13.883 13.415 -23.569 1.00 95.06 202 GLN A O 1
ATOM 1651 N N . GLU A 1 203 ? 14.258 12.902 -21.415 1.00 95.12 203 GLU A N 1
ATOM 1652 C CA . GLU A 1 203 ? 15.687 13.256 -21.436 1.00 95.12 203 GLU A CA 1
ATOM 1653 C C . GLU A 1 203 ? 16.486 12.341 -22.373 1.00 95.12 203 GLU A C 1
ATOM 1655 O O . GLU A 1 203 ? 17.287 12.826 -23.170 1.00 95.12 203 GLU A O 1
ATOM 1660 N N . ILE A 1 204 ? 16.216 11.033 -22.348 1.00 95.19 204 ILE A N 1
ATOM 1661 C CA . ILE A 1 204 ? 16.829 10.050 -23.253 1.00 95.19 204 ILE A CA 1
ATOM 1662 C C . ILE A 1 204 ? 16.610 10.434 -24.722 1.00 95.19 204 ILE A C 1
ATOM 1664 O O . ILE A 1 204 ? 17.561 10.446 -25.507 1.00 95.19 204 ILE A O 1
ATOM 1668 N N . GLU A 1 205 ? 15.387 10.812 -25.096 1.00 94.25 205 GLU A N 1
ATOM 1669 C CA . GLU A 1 205 ? 15.086 11.261 -26.460 1.00 94.25 205 GLU A CA 1
ATOM 1670 C C . GLU A 1 205 ? 15.821 12.565 -26.821 1.00 94.25 205 GLU A C 1
ATOM 1672 O O . GLU A 1 205 ? 16.273 12.738 -27.956 1.00 94.25 205 GLU A O 1
ATOM 1677 N N . GLN A 1 206 ? 16.025 13.471 -25.858 1.00 94.19 206 GLN A N 1
ATOM 1678 C CA . GLN A 1 206 ? 16.842 14.671 -26.070 1.00 94.19 206 GLN A CA 1
ATOM 1679 C C . GLN A 1 206 ? 18.323 14.328 -26.282 1.00 94.19 206 GLN A C 1
ATOM 1681 O O . GLN A 1 206 ? 18.959 14.916 -27.159 1.00 94.19 206 GLN A O 1
ATOM 1686 N N . TYR A 1 207 ? 18.871 13.372 -25.528 1.00 94.00 207 TYR A N 1
ATOM 1687 C CA . TYR A 1 207 ? 20.249 12.904 -25.703 1.00 94.00 207 TYR A CA 1
ATOM 1688 C C . TYR A 1 207 ? 20.458 12.262 -27.077 1.00 94.00 207 TYR A C 1
ATOM 1690 O O . TYR A 1 207 ? 21.453 12.557 -27.743 1.00 94.00 207 TYR A O 1
ATOM 1698 N N . LYS A 1 208 ? 19.495 11.459 -27.553 1.00 91.94 208 LYS A N 1
ATOM 1699 C CA . LYS A 1 208 ? 19.513 10.916 -28.922 1.00 91.94 208 LYS A CA 1
ATOM 1700 C C . LYS A 1 208 ? 19.551 12.035 -29.962 1.00 91.94 208 LYS A C 1
ATOM 1702 O O . LYS A 1 208 ? 20.403 12.019 -30.848 1.00 91.94 208 LYS A O 1
ATOM 1707 N N . ALA A 1 209 ? 18.691 13.044 -29.825 1.00 90.38 209 ALA A N 1
ATOM 1708 C CA . ALA A 1 209 ? 18.648 14.170 -30.757 1.00 90.38 209 ALA A CA 1
ATOM 1709 C C . ALA A 1 209 ? 19.973 14.958 -30.797 1.00 90.38 209 ALA A C 1
ATOM 1711 O O . ALA A 1 209 ? 20.465 15.275 -31.882 1.00 90.38 209 ALA A O 1
ATOM 1712 N N . GLN A 1 210 ? 20.585 15.226 -29.637 1.00 90.12 210 GLN A N 1
ATOM 1713 C CA . GLN A 1 210 ? 21.890 15.899 -29.551 1.00 90.12 210 GLN A CA 1
ATOM 1714 C C . GLN A 1 210 ? 23.004 15.077 -30.216 1.00 90.12 210 GLN A C 1
ATOM 1716 O O . GLN A 1 210 ? 23.829 15.620 -30.954 1.00 90.12 210 GLN A O 1
ATOM 1721 N N . TYR A 1 211 ? 22.999 13.758 -30.008 1.00 89.75 211 TYR A N 1
ATOM 1722 C CA . TYR A 1 211 ? 23.948 12.836 -30.630 1.00 89.75 211 TYR A CA 1
ATOM 1723 C C . TYR A 1 211 ? 23.805 12.778 -32.157 1.00 89.75 211 TYR A C 1
ATOM 1725 O O . TYR A 1 211 ? 24.805 12.775 -32.882 1.00 89.75 211 TYR A O 1
ATOM 1733 N N . MET A 1 212 ? 22.573 12.812 -32.669 1.00 86.12 212 MET A N 1
ATOM 1734 C CA . MET A 1 212 ? 22.311 12.903 -34.107 1.00 86.12 212 MET A CA 1
ATOM 1735 C C . MET A 1 212 ? 22.807 14.220 -34.715 1.00 86.12 212 MET A C 1
ATOM 1737 O O . MET A 1 212 ? 23.378 14.214 -35.807 1.00 86.12 212 MET A O 1
ATOM 1741 N N . GLU A 1 213 ? 22.581 15.350 -34.037 1.00 83.44 213 GLU A N 1
ATOM 1742 C CA . GLU A 1 213 ? 23.000 16.670 -34.521 1.00 83.44 213 GLU A CA 1
ATOM 1743 C C . GLU A 1 213 ? 24.527 16.764 -34.638 1.00 83.44 213 GLU A C 1
ATOM 1745 O O . GLU A 1 213 ? 25.037 17.233 -35.660 1.00 83.44 213 GLU A O 1
ATOM 1750 N N . ALA A 1 214 ? 25.259 16.230 -33.655 1.00 79.31 214 ALA A N 1
ATOM 1751 C CA . ALA A 1 214 ? 26.719 16.178 -33.683 1.00 79.31 214 ALA A CA 1
ATOM 1752 C C . ALA A 1 214 ? 27.258 15.370 -34.879 1.00 79.31 214 ALA A C 1
ATOM 1754 O O . ALA A 1 214 ? 28.215 15.791 -35.532 1.00 79.31 214 ALA A O 1
ATOM 1755 N N . GLY A 1 215 ? 26.613 14.248 -35.224 1.00 69.50 215 GLY A N 1
ATOM 1756 C CA . GLY A 1 215 ? 26.967 13.447 -36.403 1.00 69.50 215 GLY A CA 1
ATOM 1757 C C . GLY A 1 215 ? 26.750 14.169 -37.741 1.00 69.50 215 GLY A C 1
ATOM 1758 O O . GLY A 1 215 ? 27.442 13.886 -38.717 1.00 69.50 215 GLY A O 1
ATOM 1759 N N . ALA A 1 216 ? 25.828 15.136 -37.796 1.00 63.75 216 ALA A N 1
ATOM 1760 C CA . ALA A 1 216 ? 25.519 15.896 -39.008 1.00 63.75 216 ALA A CA 1
ATOM 1761 C C . ALA A 1 216 ? 26.497 17.055 -39.290 1.00 63.75 216 ALA A C 1
ATOM 1763 O O . ALA A 1 216 ? 26.591 17.507 -40.429 1.00 63.75 216 ALA A O 1
ATOM 1764 N N . GLN A 1 217 ? 27.202 17.560 -38.270 1.00 65.62 217 GLN A N 1
ATOM 1765 C CA . GLN A 1 217 ? 27.982 18.810 -38.324 1.00 65.62 217 GLN A CA 1
ATOM 1766 C C . GLN A 1 217 ? 29.507 18.603 -38.460 1.00 65.62 217 GLN A C 1
ATOM 1768 O O . GLN A 1 217 ? 30.287 19.520 -38.199 1.00 65.62 217 GLN A O 1
ATOM 1773 N N . SER A 1 218 ? 29.965 17.424 -38.898 1.00 56.78 218 SER A N 1
ATOM 1774 C CA . SER A 1 218 ? 31.381 17.006 -38.867 1.00 56.78 218 SER A CA 1
ATOM 1775 C C . SER A 1 218 ? 32.388 17.852 -39.680 1.00 56.78 218 SER A C 1
ATOM 1777 O O . SER A 1 218 ? 33.576 17.534 -39.666 1.00 56.78 218 SER A O 1
ATOM 1779 N N . GLU A 1 219 ? 31.970 18.912 -40.385 1.00 52.75 219 GLU A N 1
ATOM 1780 C CA . GLU A 1 219 ? 32.856 19.766 -41.198 1.00 52.75 219 GLU A CA 1
ATOM 1781 C C . GLU A 1 219 ? 33.373 21.044 -40.497 1.00 52.75 219 GLU A C 1
ATOM 1783 O O . GLU A 1 219 ? 34.383 21.592 -40.939 1.00 52.75 219 GLU A O 1
ATOM 1788 N N . GLU A 1 220 ? 32.795 21.504 -39.376 1.00 47.41 220 GLU A N 1
ATOM 1789 C CA . GLU A 1 220 ? 33.167 22.799 -38.762 1.00 47.41 220 GLU A CA 1
ATOM 1790 C C . GLU A 1 220 ? 33.625 22.707 -37.294 1.00 47.41 220 GLU A C 1
ATOM 1792 O O . GLU A 1 220 ? 33.045 23.331 -36.416 1.00 47.41 220 GLU A O 1
ATOM 1797 N N . GLY A 1 221 ? 34.700 21.964 -37.002 1.00 48.78 221 GLY A N 1
ATOM 1798 C CA . GLY A 1 221 ? 35.551 22.184 -35.811 1.00 48.78 221 GLY A CA 1
ATOM 1799 C C . GLY A 1 221 ? 34.888 22.208 -34.418 1.00 48.78 221 GLY A C 1
ATOM 1800 O O . GLY A 1 221 ? 35.527 22.644 -33.459 1.00 48.78 221 GLY A O 1
ATOM 1801 N N . TYR A 1 222 ? 33.642 21.759 -34.287 1.00 50.09 222 TYR A N 1
ATOM 1802 C CA . TYR A 1 222 ? 32.887 21.732 -33.041 1.00 50.09 222 TYR A CA 1
ATOM 1803 C C . TYR A 1 222 ? 33.200 20.438 -32.287 1.00 50.09 222 TYR A C 1
ATOM 1805 O O . TYR A 1 222 ? 32.994 19.341 -32.804 1.00 50.09 222 TYR A O 1
ATOM 1813 N N . SER A 1 223 ? 33.680 20.549 -31.044 1.00 55.06 223 SER A N 1
ATOM 1814 C CA . SER A 1 223 ? 33.690 19.426 -30.100 1.00 55.06 223 SER A CA 1
ATOM 1815 C C . SER A 1 223 ? 32.252 19.187 -29.620 1.00 55.06 223 SER A C 1
ATOM 1817 O O . SER A 1 223 ? 31.867 19.628 -28.537 1.00 55.06 223 SER A O 1
ATOM 1819 N N . GLY A 1 224 ? 31.416 18.622 -30.486 1.00 66.44 224 GLY A N 1
ATOM 1820 C CA . GLY A 1 224 ? 30.007 18.357 -30.209 1.00 66.44 224 GLY A CA 1
ATOM 1821 C C . GLY A 1 224 ? 29.800 16.947 -29.666 1.00 66.44 224 GLY A C 1
ATOM 1822 O O . GLY A 1 224 ? 30.409 16.014 -30.179 1.00 66.44 224 GLY A O 1
ATOM 1823 N N . TYR A 1 225 ? 28.966 16.844 -28.627 1.00 82.88 225 TYR A N 1
ATOM 1824 C CA . TYR A 1 225 ? 28.363 15.645 -28.027 1.00 82.88 225 TYR A CA 1
ATOM 1825 C C . TYR A 1 225 ? 28.698 14.309 -28.725 1.00 82.88 225 TYR A C 1
ATOM 1827 O O . TYR A 1 225 ? 28.091 13.941 -29.730 1.00 82.88 225 TYR A O 1
ATOM 1835 N N . ASP A 1 226 ? 29.693 13.589 -28.200 1.00 85.94 226 ASP A N 1
ATOM 1836 C CA . ASP A 1 226 ? 30.195 12.349 -28.798 1.00 85.94 226 ASP A CA 1
ATOM 1837 C C . ASP A 1 226 ? 29.538 11.087 -28.207 1.00 85.94 226 ASP A C 1
ATOM 1839 O O . ASP A 1 226 ? 28.752 11.143 -27.261 1.00 85.94 226 ASP A O 1
ATOM 1843 N N . TYR A 1 227 ? 29.876 9.916 -28.757 1.00 87.38 227 TYR A N 1
ATOM 1844 C CA . TYR A 1 227 ? 29.328 8.639 -28.283 1.00 87.38 227 TYR A CA 1
ATOM 1845 C C . TYR A 1 227 ? 29.658 8.355 -26.810 1.00 87.38 227 TYR A C 1
ATOM 1847 O O . TYR A 1 227 ? 28.861 7.737 -26.110 1.00 87.38 227 TYR A O 1
ATOM 1855 N N . SER A 1 228 ? 30.821 8.794 -26.316 1.00 89.94 228 SER A N 1
ATOM 1856 C CA . SER A 1 228 ? 31.185 8.583 -24.913 1.00 89.94 228 SER A CA 1
ATOM 1857 C C . SER A 1 228 ? 30.294 9.406 -23.990 1.00 89.94 228 SER A C 1
ATOM 1859 O O . SER A 1 228 ? 29.925 8.924 -22.918 1.00 89.94 228 SER A O 1
ATOM 1861 N N . GLN A 1 229 ? 29.958 10.633 -24.392 1.00 92.12 229 GLN A N 1
ATOM 1862 C CA . GLN A 1 229 ? 29.056 11.489 -23.637 1.00 92.12 229 GLN A CA 1
ATOM 1863 C C . GLN A 1 229 ? 27.610 10.989 -23.713 1.00 92.12 229 GLN A C 1
ATOM 1865 O O . GLN A 1 229 ? 26.982 10.819 -22.671 1.00 92.12 229 GLN A O 1
ATOM 1870 N N . PHE A 1 230 ? 27.142 10.610 -24.905 1.00 93.06 230 PHE A N 1
ATOM 1871 C CA . PHE A 1 230 ? 25.839 9.968 -25.099 1.00 93.06 230 PHE A CA 1
ATOM 1872 C C . PHE A 1 230 ? 25.675 8.709 -24.234 1.00 93.06 230 PHE A C 1
ATOM 1874 O O . PHE A 1 230 ? 24.706 8.583 -23.488 1.00 93.06 230 PHE A O 1
ATOM 1881 N N . LEU A 1 231 ? 26.658 7.800 -24.256 1.00 93.94 231 LEU A N 1
ATOM 1882 C CA . LEU A 1 231 ? 26.644 6.586 -23.438 1.00 93.94 231 LEU A CA 1
ATOM 1883 C C . LEU A 1 231 ? 26.579 6.902 -21.938 1.00 93.94 231 LEU A C 1
ATOM 1885 O O . LEU A 1 231 ? 25.865 6.224 -21.196 1.00 93.94 231 LEU A O 1
ATOM 1889 N N . SER A 1 232 ? 27.334 7.907 -21.488 1.00 94.88 232 SER A N 1
ATOM 1890 C CA . SER A 1 232 ? 27.345 8.342 -20.090 1.00 94.88 232 SER A CA 1
ATOM 1891 C C . SER A 1 232 ? 25.974 8.862 -19.654 1.00 94.88 232 SER A C 1
ATOM 1893 O O . SER A 1 232 ? 25.462 8.431 -18.619 1.00 94.88 232 SER A O 1
ATOM 1895 N N . ASP A 1 233 ? 25.366 9.741 -20.448 1.00 96.44 233 ASP A N 1
ATOM 1896 C CA . ASP A 1 233 ? 24.095 10.386 -20.113 1.00 96.44 233 ASP A CA 1
ATOM 1897 C C . ASP A 1 233 ? 22.932 9.387 -20.139 1.00 96.44 233 ASP A C 1
ATOM 1899 O O . ASP A 1 233 ? 22.175 9.299 -19.171 1.00 96.44 233 ASP A O 1
ATOM 1903 N N . ILE A 1 234 ? 22.866 8.531 -21.168 1.00 95.62 234 ILE A N 1
ATOM 1904 C CA . ILE A 1 234 ? 21.905 7.420 -21.238 1.00 95.62 234 ILE A CA 1
ATOM 1905 C C . ILE A 1 234 ? 22.063 6.492 -20.027 1.00 95.62 234 ILE A C 1
ATOM 1907 O O . ILE A 1 234 ? 21.084 6.151 -19.364 1.00 95.62 234 ILE A O 1
ATOM 1911 N N . THR A 1 235 ? 23.295 6.110 -19.677 1.00 94.56 235 THR A N 1
ATOM 1912 C CA . THR A 1 235 ? 23.541 5.250 -18.507 1.00 94.56 235 THR A CA 1
ATOM 1913 C C . THR A 1 235 ? 23.093 5.923 -17.208 1.00 94.56 235 THR A C 1
ATOM 1915 O O . THR A 1 235 ? 22.526 5.265 -16.335 1.00 94.56 235 THR A O 1
ATOM 1918 N N . SER A 1 236 ? 23.321 7.230 -17.068 1.00 95.31 236 SER A N 1
ATOM 1919 C CA . SER A 1 236 ? 22.875 8.005 -15.909 1.00 95.31 236 SER A CA 1
ATOM 1920 C C . SER A 1 236 ? 21.348 8.036 -15.796 1.00 95.31 236 SER A C 1
ATOM 1922 O O . SER A 1 236 ? 20.818 7.763 -14.717 1.00 95.31 236 SER A O 1
ATOM 1924 N N . ALA A 1 237 ? 20.639 8.285 -16.902 1.00 95.62 237 ALA A N 1
ATOM 1925 C CA . ALA A 1 237 ? 19.176 8.278 -16.940 1.00 95.62 237 ALA A CA 1
ATOM 1926 C C . ALA A 1 237 ? 18.605 6.908 -16.536 1.00 95.62 237 ALA A C 1
ATOM 1928 O O . ALA A 1 237 ? 17.763 6.825 -15.641 1.00 95.62 237 ALA A O 1
ATOM 1929 N N . TYR A 1 238 ? 19.135 5.814 -17.090 1.00 96.88 238 TYR A N 1
ATOM 1930 C CA . TYR A 1 238 ? 18.695 4.462 -16.730 1.00 96.88 238 TYR A CA 1
ATOM 1931 C C . TYR A 1 238 ? 18.998 4.083 -15.275 1.00 96.88 238 TYR A C 1
ATOM 1933 O O . TYR A 1 238 ? 18.191 3.404 -14.641 1.00 96.88 238 TYR A O 1
ATOM 1941 N N . ASN A 1 239 ? 20.102 4.567 -14.697 1.00 94.00 239 ASN A N 1
ATOM 1942 C CA . ASN A 1 239 ? 20.365 4.408 -13.264 1.00 94.00 239 ASN A CA 1
ATOM 1943 C C . ASN A 1 239 ? 19.348 5.170 -12.399 1.00 94.00 239 ASN A C 1
ATOM 1945 O O . ASN A 1 239 ? 19.009 4.716 -11.304 1.00 94.00 239 ASN A O 1
ATOM 1949 N N . SER A 1 240 ? 18.860 6.326 -12.858 1.00 94.94 240 SER A N 1
ATOM 1950 C CA . SER A 1 240 ? 17.767 7.037 -12.192 1.00 94.94 240 SER A CA 1
ATOM 1951 C C . SER A 1 240 ? 16.461 6.256 -12.283 1.00 94.94 240 SER A C 1
ATOM 1953 O O . SER A 1 240 ? 15.888 5.973 -11.235 1.00 94.94 240 SER A O 1
ATOM 1955 N N . ILE A 1 241 ? 16.061 5.809 -13.477 1.00 96.44 241 ILE A N 1
ATOM 1956 C CA . ILE A 1 241 ? 14.865 4.972 -13.681 1.00 96.44 241 ILE A CA 1
ATOM 1957 C C . ILE A 1 241 ? 14.914 3.723 -12.787 1.00 96.44 241 ILE A C 1
ATOM 1959 O O . ILE A 1 241 ? 13.949 3.420 -12.090 1.00 96.44 241 ILE A O 1
ATOM 1963 N N . ALA A 1 242 ? 16.066 3.052 -12.704 1.00 94.69 242 ALA A N 1
ATOM 1964 C CA . ALA A 1 242 ? 16.253 1.877 -11.853 1.00 94.69 242 ALA A CA 1
ATOM 1965 C C . ALA A 1 242 ? 15.989 2.149 -10.360 1.00 94.69 242 ALA A C 1
ATOM 1967 O O . ALA A 1 242 ? 15.518 1.265 -9.645 1.00 94.69 242 ALA A O 1
ATOM 1968 N N . ARG A 1 243 ? 16.267 3.366 -9.868 1.00 93.56 243 ARG A N 1
ATOM 1969 C CA . ARG A 1 243 ? 15.944 3.748 -8.483 1.00 93.56 243 ARG A CA 1
ATOM 1970 C C . ARG A 1 243 ? 14.438 3.875 -8.268 1.00 93.56 243 ARG A C 1
ATOM 1972 O O . ARG A 1 243 ? 13.957 3.388 -7.250 1.00 93.56 243 ARG A O 1
ATOM 1979 N N . PHE A 1 244 ? 13.711 4.465 -9.215 1.00 92.88 244 PHE A N 1
ATOM 1980 C CA . PHE A 1 244 ? 12.252 4.585 -9.132 1.00 92.88 244 PHE A CA 1
ATOM 1981 C C . PHE A 1 244 ? 11.564 3.222 -9.240 1.00 92.88 244 PHE A C 1
ATOM 1983 O O . PHE A 1 244 ? 10.683 2.923 -8.438 1.00 92.88 244 PHE A O 1
ATOM 1990 N N . GLU A 1 245 ? 12.029 2.348 -10.136 1.00 93.56 245 GLU A N 1
ATOM 1991 C CA . GLU A 1 245 ? 11.526 0.970 -10.234 1.00 93.56 245 GLU A CA 1
ATOM 1992 C C . GLU A 1 245 ? 11.773 0.183 -8.943 1.00 93.56 245 GLU A C 1
ATOM 1994 O O . GLU A 1 245 ? 10.897 -0.532 -8.455 1.00 93.56 245 GLU A O 1
ATOM 1999 N N . LYS A 1 246 ? 12.940 0.368 -8.315 1.00 94.12 246 LYS A N 1
ATOM 2000 C CA . LYS A 1 246 ? 13.204 -0.223 -7.002 1.00 94.12 246 LYS A CA 1
ATOM 2001 C C . LYS A 1 246 ? 12.222 0.285 -5.942 1.00 94.12 246 LYS A C 1
ATOM 2003 O O . LYS A 1 246 ? 11.701 -0.519 -5.174 1.00 94.12 246 LYS A O 1
ATOM 2008 N N . SER A 1 247 ? 11.936 1.588 -5.915 1.00 92.12 247 SER A N 1
ATOM 2009 C CA . SER A 1 247 ? 10.931 2.152 -5.007 1.00 92.12 247 SER A CA 1
ATOM 2010 C C . SER A 1 247 ? 9.533 1.591 -5.276 1.00 92.12 247 SER A C 1
ATOM 2012 O O . SER A 1 247 ? 8.851 1.219 -4.327 1.00 92.12 247 SER A O 1
ATOM 2014 N N . ARG A 1 248 ? 9.123 1.438 -6.540 1.00 92.81 248 ARG A N 1
ATOM 2015 C CA . ARG A 1 248 ? 7.848 0.800 -6.915 1.00 92.81 248 ARG A CA 1
ATOM 2016 C C . ARG A 1 248 ? 7.735 -0.624 -6.369 1.00 92.81 248 ARG A C 1
ATOM 2018 O O . ARG A 1 248 ? 6.721 -0.975 -5.771 1.00 92.81 248 ARG A O 1
ATOM 2025 N N . ILE A 1 249 ? 8.789 -1.420 -6.533 1.00 94.00 249 ILE A N 1
ATOM 2026 C CA . ILE A 1 249 ? 8.887 -2.796 -6.021 1.00 94.00 249 ILE A CA 1
ATOM 2027 C C . ILE A 1 249 ? 8.787 -2.835 -4.489 1.00 94.00 249 ILE A C 1
ATOM 2029 O O . ILE A 1 249 ? 8.108 -3.698 -3.933 1.00 94.00 249 ILE A O 1
ATOM 2033 N N . GLU A 1 250 ? 9.442 -1.901 -3.796 1.00 91.81 250 GLU A N 1
ATOM 2034 C CA . GLU A 1 250 ? 9.379 -1.798 -2.334 1.00 91.81 250 GLU A CA 1
ATOM 2035 C C . GLU A 1 250 ? 7.966 -1.443 -1.843 1.00 91.81 250 GLU A C 1
ATOM 2037 O O . GLU A 1 250 ? 7.506 -2.006 -0.850 1.00 91.81 250 GLU A O 1
ATOM 2042 N N . ILE A 1 251 ? 7.250 -0.556 -2.544 1.00 90.50 251 ILE A N 1
ATOM 2043 C CA . ILE A 1 251 ? 5.860 -0.213 -2.208 1.00 90.50 251 ILE A CA 1
ATOM 2044 C C . ILE A 1 251 ? 4.947 -1.421 -2.450 1.00 90.50 251 ILE A C 1
ATOM 2046 O O . ILE A 1 251 ? 4.181 -1.780 -1.559 1.00 90.50 251 ILE A O 1
ATOM 2050 N N . ALA A 1 252 ? 5.082 -2.107 -3.589 1.00 91.12 252 ALA A N 1
ATOM 2051 C CA . ALA A 1 252 ? 4.319 -3.318 -3.901 1.00 91.12 252 ALA A CA 1
ATOM 2052 C C . ALA A 1 252 ? 4.485 -4.420 -2.835 1.00 91.12 252 ALA A C 1
ATOM 2054 O O . ALA A 1 252 ? 3.508 -5.034 -2.403 1.00 91.12 252 ALA A O 1
ATOM 2055 N N . TYR A 1 253 ? 5.706 -4.626 -2.336 1.00 90.56 253 TYR A N 1
ATOM 2056 C CA . TYR A 1 253 ? 5.966 -5.562 -1.239 1.00 90.56 253 TYR A CA 1
ATOM 2057 C C . TYR A 1 253 ? 5.239 -5.189 0.067 1.00 90.56 253 TYR A C 1
ATOM 2059 O O . TYR A 1 253 ? 4.826 -6.069 0.822 1.00 90.56 253 TYR A O 1
ATOM 2067 N N . ASN A 1 254 ? 5.045 -3.894 0.337 1.00 87.44 254 ASN A N 1
ATOM 2068 C CA . ASN A 1 254 ? 4.313 -3.437 1.522 1.00 87.44 254 ASN A CA 1
ATOM 2069 C C . ASN A 1 254 ? 2.794 -3.646 1.406 1.00 87.44 254 ASN A C 1
ATOM 2071 O O . ASN A 1 254 ? 2.127 -3.784 2.432 1.00 87.44 254 ASN A O 1
ATOM 2075 N N . VAL A 1 255 ? 2.255 -3.704 0.183 1.00 87.56 255 VAL A N 1
ATOM 2076 C CA . VAL A 1 255 ? 0.846 -4.055 -0.072 1.00 87.56 255 VAL A CA 1
ATOM 2077 C C . VAL A 1 255 ? 0.609 -5.539 0.185 1.00 87.56 255 VAL A C 1
ATOM 2079 O O . VAL A 1 255 ? -0.347 -5.917 0.862 1.00 87.56 255 VAL A O 1
ATOM 2082 N N . SER A 1 256 ? 1.498 -6.387 -0.337 1.00 87.44 256 SER A N 1
ATOM 2083 C CA . SER A 1 256 ? 1.388 -7.838 -0.233 1.00 87.44 256 SER A CA 1
ATOM 2084 C C . SER A 1 256 ? 2.732 -8.461 0.112 1.00 87.44 256 SER A C 1
ATOM 2086 O O . SER A 1 256 ? 3.644 -8.509 -0.708 1.00 87.44 256 SER A O 1
ATOM 2088 N N . SER A 1 257 ? 2.828 -9.054 1.303 1.00 83.62 257 SER A N 1
ATOM 2089 C CA . SER A 1 257 ? 4.028 -9.786 1.739 1.00 83.62 257 SER A CA 1
ATOM 2090 C C . SER A 1 257 ? 4.328 -11.036 0.901 1.00 83.62 257 SER A C 1
ATOM 2092 O O . SER A 1 257 ? 5.415 -11.602 1.007 1.00 83.62 257 SER A O 1
ATOM 2094 N N . SER A 1 258 ? 3.373 -11.472 0.073 1.00 87.94 258 SER A N 1
ATOM 2095 C CA . SER A 1 258 ? 3.546 -12.561 -0.895 1.00 87.94 258 SER A CA 1
ATOM 2096 C C . SER A 1 258 ? 4.131 -12.105 -2.237 1.00 87.94 258 SER A C 1
ATOM 2098 O O . SER A 1 258 ? 4.456 -12.947 -3.072 1.00 87.94 258 SER A O 1
ATOM 2100 N N . PHE A 1 259 ? 4.282 -10.793 -2.444 1.00 92.62 259 PHE A N 1
ATOM 2101 C CA . PHE A 1 259 ? 4.909 -10.231 -3.632 1.00 92.62 259 PHE A CA 1
ATOM 2102 C C . PHE A 1 259 ? 6.402 -10.586 -3.677 1.00 92.62 259 PHE A C 1
ATOM 2104 O O . PHE A 1 259 ? 7.164 -10.283 -2.755 1.00 92.62 259 PHE A O 1
ATOM 2111 N N . ASP A 1 260 ? 6.832 -11.219 -4.769 1.00 94.25 260 ASP A N 1
ATOM 2112 C CA . ASP A 1 260 ? 8.225 -11.621 -4.971 1.00 94.25 260 ASP A CA 1
ATOM 2113 C C . ASP A 1 260 ? 9.070 -10.432 -5.454 1.00 94.25 260 ASP A C 1
ATOM 2115 O O . ASP A 1 260 ? 9.341 -10.251 -6.644 1.00 94.25 260 ASP A O 1
ATOM 2119 N N . SER A 1 261 ? 9.484 -9.595 -4.500 1.00 93.00 261 SER A N 1
ATOM 2120 C CA . SER A 1 261 ? 10.287 -8.397 -4.765 1.00 93.00 261 SER A CA 1
ATOM 2121 C C . SER A 1 261 ? 11.663 -8.703 -5.364 1.00 93.00 261 SER A C 1
ATOM 2123 O O . SER A 1 261 ? 12.217 -7.871 -6.084 1.00 93.00 261 SER A O 1
ATOM 2125 N N . VAL A 1 262 ? 12.209 -9.898 -5.112 1.00 94.25 262 VAL A N 1
ATOM 2126 C CA . VAL A 1 262 ? 13.496 -10.330 -5.670 1.00 94.25 262 VAL A CA 1
ATOM 2127 C C . VAL A 1 262 ? 13.336 -10.635 -7.153 1.00 94.25 262 VAL A C 1
ATOM 2129 O O . VAL A 1 262 ? 14.064 -10.063 -7.964 1.00 94.25 262 VAL A O 1
ATOM 2132 N N . ALA A 1 263 ? 12.352 -11.462 -7.516 1.00 94.81 263 ALA A N 1
ATOM 2133 C CA . ALA A 1 263 ? 12.058 -11.753 -8.916 1.00 94.81 263 ALA A CA 1
ATOM 2134 C C . ALA A 1 263 ? 11.675 -10.480 -9.686 1.00 94.81 263 ALA A C 1
ATOM 2136 O O . ALA A 1 263 ? 12.145 -10.273 -10.807 1.00 94.81 263 ALA A O 1
ATOM 2137 N N . ALA A 1 264 ? 10.883 -9.591 -9.074 1.00 94.88 264 ALA A N 1
ATOM 2138 C CA . ALA A 1 264 ? 10.512 -8.313 -9.676 1.00 94.88 264 ALA A CA 1
ATOM 2139 C C . ALA A 1 264 ? 11.736 -7.439 -9.965 1.00 94.88 264 ALA A C 1
ATOM 2141 O O . ALA A 1 264 ? 11.860 -6.906 -11.067 1.00 94.88 264 ALA A O 1
ATOM 2142 N N . TRP A 1 265 ? 12.679 -7.344 -9.024 1.00 96.12 265 TRP A N 1
ATOM 2143 C CA . TRP A 1 265 ? 13.906 -6.577 -9.227 1.00 96.12 265 TRP A CA 1
ATOM 2144 C C . TRP A 1 265 ? 14.817 -7.185 -10.296 1.00 96.12 265 TRP A C 1
ATOM 2146 O O . TRP A 1 265 ? 15.372 -6.455 -11.118 1.00 96.12 265 TRP A O 1
ATOM 2156 N N . GLU A 1 266 ? 14.956 -8.511 -10.331 1.00 95.44 266 GLU A N 1
ATOM 2157 C CA . GLU A 1 266 ? 15.733 -9.193 -11.371 1.00 95.44 266 GLU A CA 1
ATOM 2158 C C . GLU A 1 266 ? 15.169 -8.914 -12.771 1.00 95.44 266 GLU A C 1
ATOM 2160 O O . GLU A 1 266 ? 15.930 -8.591 -13.689 1.00 95.44 266 GLU A O 1
ATOM 2165 N N . LYS A 1 267 ? 13.838 -8.975 -12.928 1.00 95.31 267 LYS A N 1
ATOM 2166 C CA . LYS A 1 267 ? 13.156 -8.674 -14.195 1.00 95.31 267 LYS A CA 1
ATOM 2167 C C . LYS A 1 267 ? 13.245 -7.201 -14.568 1.00 95.31 267 LYS A C 1
ATOM 2169 O O . LYS A 1 267 ? 13.599 -6.908 -15.707 1.00 95.31 267 LYS A O 1
ATOM 2174 N N . ALA A 1 268 ? 13.009 -6.289 -13.624 1.00 95.25 268 ALA A N 1
ATOM 2175 C CA . ALA A 1 268 ? 13.150 -4.852 -13.849 1.00 95.25 268 ALA A CA 1
ATOM 2176 C C . ALA A 1 268 ? 14.566 -4.501 -14.320 1.00 95.25 268 ALA A C 1
ATOM 2178 O O . ALA A 1 268 ? 14.739 -3.826 -15.329 1.00 95.25 268 ALA A O 1
ATOM 2179 N N . ASN A 1 269 ? 15.595 -5.008 -13.639 1.00 95.69 269 ASN A N 1
ATOM 2180 C CA . ASN A 1 269 ? 16.982 -4.710 -13.981 1.00 95.69 269 ASN A CA 1
ATOM 2181 C C . ASN A 1 269 ? 17.369 -5.256 -15.368 1.00 95.69 269 ASN A C 1
ATOM 2183 O O . ASN A 1 269 ? 18.002 -4.552 -16.153 1.00 95.69 269 ASN A O 1
ATOM 2187 N N . ALA A 1 270 ? 16.952 -6.483 -15.700 1.00 96.88 270 ALA A N 1
ATOM 2188 C CA . ALA A 1 270 ? 17.167 -7.047 -17.033 1.00 96.88 270 ALA A CA 1
ATOM 2189 C C . ALA A 1 270 ? 16.433 -6.244 -18.121 1.00 96.88 270 ALA A C 1
ATOM 2191 O O . ALA A 1 270 ? 17.007 -5.936 -19.164 1.00 96.88 270 ALA A O 1
ATOM 2192 N N . LEU A 1 271 ? 15.181 -5.860 -17.863 1.00 96.94 271 LEU A N 1
ATOM 2193 C CA . LEU A 1 271 ? 14.368 -5.058 -18.772 1.00 96.94 271 LEU A CA 1
ATOM 2194 C C . LEU A 1 271 ? 14.989 -3.680 -19.025 1.00 96.94 271 LEU A C 1
ATOM 2196 O O . LEU A 1 271 ? 15.078 -3.253 -20.175 1.00 96.94 271 LEU A O 1
ATOM 2200 N N . LEU A 1 272 ? 15.427 -2.990 -17.971 1.00 95.81 272 LEU A N 1
ATOM 2201 C CA . LEU A 1 272 ? 16.076 -1.685 -18.078 1.00 95.81 272 LEU A CA 1
ATOM 2202 C C . LEU A 1 272 ? 17.393 -1.771 -18.848 1.00 95.81 272 LEU A C 1
ATOM 2204 O O . LEU A 1 272 ? 17.673 -0.891 -19.658 1.00 95.81 272 LEU A O 1
ATOM 2208 N N . GLU A 1 273 ? 18.168 -2.843 -18.669 1.00 96.62 273 GLU A N 1
ATOM 2209 C CA . GLU A 1 273 ? 19.365 -3.065 -19.481 1.00 96.62 273 GLU A CA 1
ATOM 2210 C C . GLU A 1 273 ? 19.012 -3.223 -20.964 1.00 96.62 273 GLU A C 1
ATOM 2212 O O . GLU A 1 273 ? 19.631 -2.572 -21.804 1.00 96.62 273 GLU A O 1
ATOM 2217 N N . GLN A 1 274 ? 17.989 -4.016 -21.299 1.00 97.56 274 GLN A N 1
ATOM 2218 C CA . GLN A 1 274 ? 17.553 -4.180 -22.690 1.00 97.56 274 GLN A CA 1
ATOM 2219 C C . GLN A 1 274 ? 17.016 -2.875 -23.289 1.00 97.56 274 GLN A C 1
ATOM 2221 O O . GLN A 1 274 ? 17.347 -2.540 -24.425 1.00 97.56 274 GLN A O 1
ATOM 2226 N N . LYS A 1 275 ? 16.243 -2.091 -22.527 1.00 96.81 275 LYS A N 1
ATOM 2227 C CA . LYS A 1 275 ? 15.772 -0.762 -22.951 1.00 96.81 275 LYS A CA 1
ATOM 2228 C C . LYS A 1 275 ? 16.945 0.197 -23.203 1.00 96.81 275 LYS A C 1
ATOM 2230 O O . LYS A 1 275 ? 16.994 0.839 -24.249 1.00 96.81 275 LYS A O 1
ATOM 2235 N N . LYS A 1 276 ? 17.953 0.199 -22.327 1.00 97.12 276 LYS A N 1
ATOM 2236 C CA . LYS A 1 276 ? 19.183 0.982 -22.509 1.00 97.12 276 LYS A CA 1
ATOM 2237 C C . LYS A 1 276 ? 19.940 0.586 -23.775 1.00 97.12 276 LYS A C 1
ATOM 2239 O O . LYS A 1 276 ? 20.333 1.456 -24.547 1.00 97.12 276 LYS A O 1
ATOM 2244 N N . GL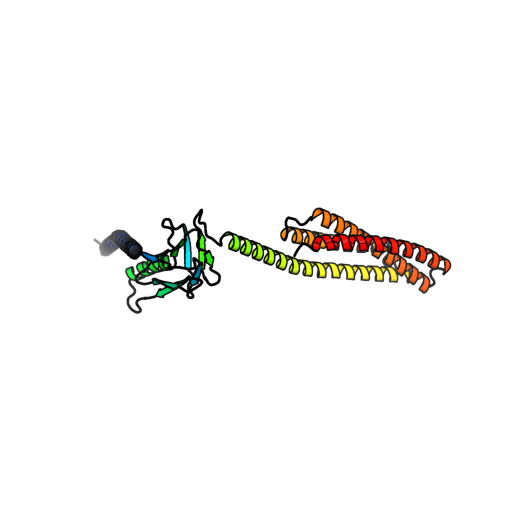N A 1 277 ? 20.151 -0.712 -24.002 1.00 97.25 277 GLN A N 1
ATOM 2245 C CA . GLN A 1 277 ? 20.822 -1.190 -25.216 1.00 97.25 277 GLN A CA 1
ATOM 2246 C C . GLN A 1 277 ? 20.027 -0.833 -26.473 1.00 97.25 277 GLN A C 1
ATOM 2248 O O . GLN A 1 277 ? 20.620 -0.420 -27.468 1.00 97.25 277 GLN A O 1
ATOM 2253 N N . PHE A 1 278 ? 18.698 -0.936 -26.414 1.00 97.19 278 PHE A N 1
ATOM 2254 C CA . PHE A 1 278 ? 17.820 -0.522 -27.501 1.00 97.19 278 PHE A CA 1
ATOM 2255 C C . PHE A 1 278 ? 18.033 0.955 -27.846 1.00 97.19 278 PHE A C 1
ATOM 2257 O O . PHE A 1 278 ? 18.309 1.270 -28.999 1.00 97.19 278 PHE A O 1
ATOM 2264 N N . ASP A 1 279 ? 17.994 1.850 -26.857 1.00 96.19 279 ASP A N 1
ATOM 2265 C CA . ASP A 1 279 ? 18.136 3.291 -27.087 1.00 96.19 279 ASP A CA 1
ATOM 2266 C C . ASP A 1 279 ? 19.514 3.695 -27.613 1.00 96.19 279 ASP A C 1
ATOM 2268 O O . ASP A 1 279 ? 19.609 4.578 -28.467 1.00 96.19 279 ASP A O 1
ATOM 2272 N N . LEU A 1 280 ? 20.580 3.036 -27.151 1.00 94.81 280 LEU A N 1
ATOM 2273 C CA . LEU A 1 280 ? 21.929 3.261 -27.675 1.00 94.81 280 LEU A CA 1
ATOM 2274 C C . LEU A 1 280 ? 22.018 2.871 -29.157 1.00 94.81 280 LEU A C 1
ATOM 2276 O O . LEU A 1 280 ? 22.553 3.624 -29.971 1.00 94.81 280 LEU A O 1
ATOM 2280 N N . LYS A 1 281 ? 21.466 1.706 -29.517 1.00 95.88 281 LYS A N 1
ATOM 2281 C CA . LYS A 1 281 ? 21.494 1.180 -30.890 1.00 95.88 281 LYS A CA 1
ATOM 2282 C C . LYS A 1 281 ? 20.578 1.944 -31.835 1.00 95.88 281 LYS A C 1
ATOM 2284 O O . LYS A 1 281 ? 20.936 2.148 -32.993 1.00 95.88 281 LYS A O 1
ATOM 2289 N N . ASP A 1 282 ? 19.431 2.387 -31.340 1.00 95.56 282 ASP A N 1
ATOM 2290 C CA . ASP A 1 282 ? 18.507 3.261 -32.057 1.00 95.56 282 ASP A CA 1
ATOM 2291 C C . ASP A 1 282 ? 19.166 4.621 -32.326 1.00 95.56 282 ASP A C 1
ATOM 2293 O O . ASP A 1 282 ? 19.166 5.090 -33.463 1.00 95.56 282 ASP A O 1
ATOM 2297 N N . GLY A 1 283 ? 19.854 5.193 -31.331 1.00 93.00 283 GLY A N 1
ATOM 2298 C CA . GLY A 1 283 ? 20.658 6.403 -31.506 1.00 93.00 283 GLY A CA 1
ATOM 2299 C C . GLY A 1 283 ? 21.748 6.253 -32.574 1.00 93.00 283 GLY A C 1
ATOM 2300 O O . GLY A 1 283 ? 21.875 7.109 -33.451 1.00 93.00 283 GLY A O 1
ATOM 2301 N N . ASP A 1 284 ? 22.503 5.148 -32.563 1.00 93.25 284 ASP A N 1
ATOM 2302 C CA . ASP A 1 284 ? 23.508 4.857 -33.597 1.00 93.25 284 ASP A CA 1
ATOM 2303 C C . ASP A 1 284 ? 22.882 4.702 -34.993 1.00 93.25 284 ASP A C 1
ATOM 2305 O O . ASP A 1 284 ? 23.414 5.232 -35.972 1.00 93.25 284 ASP A O 1
ATOM 2309 N N . LEU A 1 285 ? 21.739 4.016 -35.101 1.00 94.69 285 LEU A N 1
ATOM 2310 C CA . LEU A 1 285 ? 21.018 3.853 -36.365 1.00 94.69 285 LEU A CA 1
ATOM 2311 C C . LEU A 1 285 ? 20.563 5.208 -36.924 1.00 94.69 285 LEU A C 1
ATOM 2313 O O . LEU A 1 285 ? 20.806 5.505 -38.097 1.00 94.69 285 LEU A O 1
ATOM 2317 N N . GLN A 1 286 ? 19.950 6.044 -36.087 1.00 92.38 286 GLN A N 1
ATOM 2318 C CA . GLN A 1 286 ? 19.496 7.381 -36.471 1.00 92.38 286 GLN A CA 1
ATOM 2319 C C . GLN A 1 286 ? 20.670 8.289 -36.861 1.00 92.38 286 GLN A C 1
ATOM 2321 O O . GLN A 1 286 ? 20.575 9.051 -37.828 1.00 92.38 286 GLN A O 1
ATOM 2326 N N . ARG A 1 287 ? 21.812 8.172 -36.174 1.00 89.75 287 ARG A N 1
ATOM 2327 C CA . ARG A 1 287 ? 23.038 8.894 -36.535 1.00 89.75 287 ARG A CA 1
ATOM 2328 C C . ARG A 1 287 ? 23.564 8.470 -37.907 1.00 89.75 287 ARG A C 1
ATOM 2330 O O . ARG 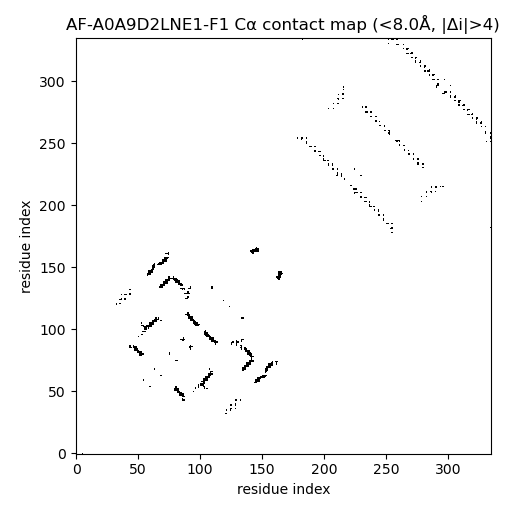A 1 287 ? 23.865 9.335 -38.726 1.00 89.75 287 ARG A O 1
ATOM 2337 N N . VAL A 1 288 ? 23.617 7.168 -38.196 1.00 91.62 288 VAL A N 1
ATOM 2338 C CA . VAL A 1 288 ? 24.027 6.632 -39.510 1.00 91.62 288 VAL A CA 1
ATOM 2339 C C . VAL A 1 288 ? 23.100 7.123 -40.629 1.00 91.62 288 VAL A C 1
ATOM 2341 O O . VAL A 1 288 ? 23.562 7.487 -41.713 1.00 91.62 288 VAL A O 1
ATOM 2344 N N . GLU A 1 289 ? 21.788 7.188 -40.381 1.00 92.00 289 GLU A N 1
ATOM 2345 C CA . GLU A 1 289 ? 20.839 7.787 -41.327 1.00 92.00 289 GLU A CA 1
ATOM 2346 C C . GLU A 1 289 ? 21.132 9.266 -41.591 1.00 92.00 289 GLU A C 1
ATOM 2348 O O . GLU A 1 289 ? 21.059 9.719 -42.738 1.00 92.00 289 GLU A O 1
ATOM 2353 N N . GLN A 1 290 ? 21.480 10.012 -40.547 1.00 89.25 290 GLN A N 1
ATOM 2354 C CA . GLN A 1 290 ? 21.776 11.433 -40.647 1.00 89.25 290 GLN A CA 1
ATOM 2355 C C . GLN A 1 290 ? 23.102 11.700 -41.375 1.00 89.25 290 GLN A C 1
ATOM 2357 O O . GLN A 1 290 ? 23.141 12.545 -42.269 1.00 89.25 290 GLN A O 1
ATOM 2362 N N . GLU A 1 291 ? 24.159 10.941 -41.074 1.00 88.25 291 GLU A N 1
ATOM 2363 C CA . GLU A 1 291 ? 25.450 10.999 -41.777 1.00 88.25 291 GLU A CA 1
ATOM 2364 C C . GLU A 1 291 ? 25.291 10.697 -43.276 1.00 88.25 291 GLU A C 1
ATOM 2366 O O . GLU A 1 291 ? 25.906 11.352 -44.122 1.00 88.25 291 GLU A O 1
ATOM 2371 N N . PHE A 1 292 ? 24.433 9.734 -43.636 1.00 91.62 292 PHE A N 1
ATOM 2372 C CA . PHE A 1 292 ? 24.128 9.441 -45.038 1.00 91.62 292 PHE A CA 1
ATOM 2373 C C . PHE A 1 292 ? 23.393 10.603 -45.717 1.00 91.62 292 PHE A C 1
ATOM 2375 O O . PHE A 1 292 ? 23.763 11.004 -46.822 1.00 91.62 292 PHE A O 1
ATOM 2382 N N . ARG A 1 293 ? 22.383 11.187 -45.054 1.00 89.25 293 ARG A N 1
ATOM 2383 C CA . ARG A 1 293 ? 21.644 12.357 -45.568 1.00 89.25 293 ARG A CA 1
ATOM 2384 C C . ARG A 1 293 ? 22.533 13.589 -45.734 1.00 89.25 293 ARG A C 1
ATOM 2386 O O . ARG A 1 293 ? 22.324 14.349 -46.676 1.00 89.25 293 ARG A O 1
ATOM 2393 N N . ALA A 1 294 ? 23.512 13.768 -44.850 1.00 87.44 294 ALA A N 1
ATOM 2394 C CA . ALA A 1 294 ? 24.504 14.838 -44.920 1.00 87.44 294 ALA A CA 1
ATOM 2395 C C . ALA A 1 294 ? 25.568 14.610 -46.013 1.00 87.44 294 ALA A C 1
ATOM 2397 O O . ALA A 1 294 ? 26.302 15.531 -46.358 1.00 87.44 294 ALA A O 1
ATOM 2398 N N . GLY A 1 295 ? 25.643 13.405 -46.593 1.00 87.88 295 GLY A N 1
ATOM 2399 C CA . GLY A 1 295 ? 26.649 13.046 -47.595 1.00 87.88 295 GLY A CA 1
ATOM 2400 C C . GLY A 1 295 ? 28.015 12.677 -47.006 1.00 87.88 295 GLY A C 1
ATOM 2401 O O . GLY A 1 295 ? 28.972 12.513 -47.762 1.00 87.88 295 GLY A O 1
ATOM 2402 N N . THR A 1 296 ? 28.106 12.508 -45.683 1.00 87.38 296 THR A N 1
ATOM 2403 C CA . THR A 1 296 ? 29.339 12.162 -44.958 1.00 87.38 296 THR A CA 1
ATOM 2404 C C . THR A 1 296 ? 29.769 10.713 -45.210 1.00 87.38 296 THR A C 1
ATOM 2406 O O . THR A 1 296 ? 30.963 10.407 -45.207 1.00 87.38 296 THR A O 1
ATOM 2409 N N . ILE A 1 297 ? 28.817 9.809 -45.474 1.00 89.25 297 ILE A N 1
ATOM 2410 C CA . ILE A 1 297 ? 29.077 8.391 -45.769 1.00 89.25 297 ILE A CA 1
ATOM 2411 C C . ILE A 1 297 ? 28.477 7.955 -47.112 1.00 89.25 297 ILE A C 1
ATOM 2413 O O . ILE A 1 297 ? 27.476 8.489 -47.585 1.00 89.25 297 ILE A O 1
ATOM 2417 N N . SER A 1 298 ? 29.087 6.944 -47.741 1.00 95.19 298 SER A N 1
ATOM 2418 C CA . SER A 1 298 ? 28.591 6.385 -49.008 1.00 95.19 298 SER A CA 1
ATOM 2419 C C . SER A 1 298 ? 27.346 5.513 -48.816 1.00 95.19 298 SER A C 1
ATOM 2421 O O . SER A 1 298 ? 27.173 4.896 -47.766 1.00 95.19 298 SER A O 1
ATOM 2423 N N . GLN A 1 299 ? 26.546 5.349 -49.875 1.00 96.06 299 GLN A N 1
ATOM 2424 C CA . GLN A 1 299 ? 25.380 4.455 -49.873 1.00 96.06 299 GLN A CA 1
ATOM 2425 C C . GLN A 1 299 ? 25.728 3.019 -49.447 1.00 96.06 299 GLN A C 1
ATOM 2427 O O . GLN A 1 299 ? 25.021 2.433 -48.638 1.00 96.06 299 GLN A O 1
ATOM 2432 N N . SER A 1 300 ? 26.844 2.467 -49.936 1.00 96.12 300 SER A N 1
ATOM 2433 C CA . SER A 1 300 ? 27.260 1.103 -49.577 1.00 96.12 300 SER A CA 1
ATOM 2434 C C . SER A 1 300 ? 27.610 0.942 -48.092 1.00 96.12 300 SER A C 1
ATOM 2436 O O . SER A 1 300 ? 27.361 -0.110 -47.510 1.00 96.12 300 SER A O 1
ATOM 2438 N N . VAL A 1 301 ? 28.163 1.993 -47.473 1.00 94.81 301 VAL A N 1
ATOM 2439 C CA . VAL A 1 301 ? 28.484 2.014 -46.037 1.00 94.81 301 VAL A CA 1
ATOM 2440 C C . VAL A 1 301 ? 27.199 2.128 -45.223 1.00 94.81 301 VAL A C 1
ATOM 2442 O O . VAL A 1 301 ? 27.006 1.350 -44.292 1.00 94.81 301 VAL A O 1
ATOM 2445 N N . TYR A 1 302 ? 26.301 3.030 -45.628 1.00 95.69 302 TYR A N 1
ATOM 2446 C CA . TYR A 1 302 ? 24.984 3.199 -45.021 1.00 95.69 302 TYR A CA 1
ATOM 2447 C C . TYR A 1 302 ? 24.175 1.894 -45.022 1.00 95.69 302 TYR A C 1
ATOM 2449 O O . TYR A 1 302 ? 23.716 1.457 -43.972 1.00 95.69 302 TYR A O 1
ATOM 2457 N N . GLU A 1 303 ? 24.036 1.236 -46.178 1.00 96.69 303 GLU A N 1
ATOM 2458 C CA . GLU A 1 303 ? 23.254 -0.001 -46.309 1.00 96.69 303 GLU A CA 1
ATOM 2459 C C . GLU A 1 303 ? 23.803 -1.129 -45.425 1.00 96.69 303 GLU A C 1
ATOM 2461 O O . GLU A 1 303 ? 23.030 -1.828 -44.769 1.00 96.69 303 GLU A O 1
ATOM 2466 N N . ALA A 1 304 ? 25.130 -1.281 -45.357 1.00 96.50 304 ALA A N 1
ATOM 2467 C CA . ALA A 1 304 ? 25.771 -2.293 -44.523 1.00 96.50 304 ALA A CA 1
ATOM 2468 C C . ALA A 1 304 ? 25.584 -2.021 -43.020 1.00 96.50 304 ALA A C 1
ATOM 2470 O O . ALA A 1 304 ? 25.212 -2.926 -42.271 1.00 96.50 304 ALA A O 1
ATOM 2471 N N . GLN A 1 305 ? 25.814 -0.780 -42.576 1.00 96.12 305 GLN A N 1
ATOM 2472 C CA . GLN A 1 305 ? 25.676 -0.399 -41.167 1.00 96.12 305 GLN A CA 1
ATOM 2473 C C . GLN A 1 305 ? 24.222 -0.463 -40.702 1.00 96.12 305 GLN A C 1
ATOM 2475 O O . GLN A 1 305 ? 23.939 -1.056 -39.663 1.00 96.12 305 GLN A O 1
ATOM 2480 N N . ARG A 1 306 ? 23.291 0.065 -41.504 1.00 96.38 306 ARG A N 1
ATOM 2481 C CA . ARG A 1 306 ? 21.857 0.002 -41.220 1.00 96.38 306 ARG A CA 1
ATOM 2482 C C . ARG A 1 306 ? 21.363 -1.433 -41.089 1.00 96.38 306 ARG A C 1
ATOM 2484 O O . ARG A 1 306 ? 20.631 -1.725 -40.153 1.00 96.38 306 ARG A O 1
ATOM 2491 N N . ALA A 1 307 ? 21.754 -2.327 -41.999 1.00 95.62 307 ALA A N 1
ATOM 2492 C CA . ALA A 1 307 ? 21.332 -3.725 -41.934 1.00 95.62 307 ALA A CA 1
ATOM 2493 C C . ALA A 1 307 ? 21.828 -4.423 -40.655 1.00 95.62 307 ALA A C 1
ATOM 2495 O O . ALA A 1 307 ? 21.068 -5.162 -40.032 1.00 95.62 307 ALA A O 1
ATOM 2496 N N . SER A 1 308 ? 23.075 -4.160 -40.243 1.00 96.25 308 SER A N 1
ATOM 2497 C CA . SER A 1 308 ? 23.634 -4.698 -38.995 1.00 96.25 308 SER A CA 1
ATOM 2498 C C . SER A 1 308 ? 22.886 -4.173 -37.769 1.00 96.25 308 SER A C 1
ATOM 2500 O O . SER A 1 308 ? 22.408 -4.964 -36.960 1.00 96.25 308 SER A O 1
ATOM 2502 N N . LEU A 1 309 ? 22.733 -2.848 -37.658 1.00 96.19 309 LEU A N 1
ATOM 2503 C CA . LEU A 1 309 ? 22.082 -2.203 -36.514 1.00 96.19 309 LEU A CA 1
ATOM 2504 C C . LEU A 1 309 ? 20.602 -2.580 -36.403 1.00 96.19 309 LEU A C 1
ATOM 2506 O O . LEU A 1 309 ? 20.129 -2.859 -35.306 1.00 96.19 309 LEU A O 1
ATOM 2510 N N . GLN A 1 310 ? 19.885 -2.664 -37.527 1.00 96.62 310 GLN A N 1
ATOM 2511 C CA . GLN A 1 310 ? 18.488 -3.096 -37.532 1.00 96.62 310 GLN A CA 1
ATOM 2512 C C . GLN A 1 310 ? 18.342 -4.537 -37.032 1.00 96.62 310 GLN A C 1
ATOM 2514 O O . GLN A 1 310 ? 17.469 -4.815 -36.218 1.00 96.62 310 GLN A O 1
ATOM 2519 N N . SER A 1 311 ? 19.218 -5.448 -37.469 1.00 95.69 311 SER A N 1
ATOM 2520 C CA . SER A 1 311 ? 19.182 -6.835 -36.997 1.00 95.69 311 SER A CA 1
ATOM 2521 C C . SER A 1 311 ? 19.468 -6.952 -35.496 1.00 95.69 311 SER A C 1
ATOM 2523 O O . SER A 1 311 ? 18.913 -7.839 -34.849 1.00 95.69 311 SER A O 1
ATOM 2525 N N . GLU A 1 312 ? 20.340 -6.103 -34.945 1.00 96.44 312 GLU A N 1
ATOM 2526 C CA . GLU A 1 312 ? 20.603 -6.045 -33.501 1.00 96.44 312 GLU A CA 1
ATOM 2527 C C . GLU A 1 312 ? 19.390 -5.493 -32.736 1.00 96.44 312 GLU A C 1
ATOM 2529 O O . GLU A 1 312 ? 18.981 -6.085 -31.737 1.00 96.44 312 GLU A O 1
ATOM 2534 N N . LEU A 1 313 ? 18.773 -4.414 -33.232 1.00 96.38 313 LEU A N 1
ATOM 2535 C CA . LEU A 1 313 ? 17.573 -3.811 -32.642 1.00 96.38 313 LEU A CA 1
ATOM 2536 C C . LEU A 1 313 ? 16.392 -4.778 -32.594 1.00 96.38 313 LEU A C 1
ATOM 2538 O O . LEU A 1 313 ? 15.730 -4.868 -31.562 1.00 96.38 313 LEU A O 1
ATOM 2542 N N . ASP A 1 314 ? 16.148 -5.520 -33.673 1.00 95.31 314 ASP A N 1
ATOM 2543 C CA . ASP A 1 314 ? 15.059 -6.498 -33.734 1.00 95.31 314 ASP A CA 1
ATOM 2544 C C . ASP A 1 314 ? 15.249 -7.606 -32.679 1.00 95.31 314 ASP A C 1
ATOM 2546 O O . ASP A 1 314 ? 14.288 -8.040 -32.040 1.00 95.31 314 ASP A O 1
ATOM 2550 N N . GLY A 1 315 ? 16.499 -8.035 -32.455 1.00 95.19 315 GLY A N 1
ATOM 2551 C CA . GLY A 1 315 ? 16.846 -9.005 -31.415 1.00 95.19 315 GLY A CA 1
ATOM 2552 C C . GLY A 1 315 ? 16.611 -8.467 -30.001 1.00 95.19 315 GLY A C 1
ATOM 2553 O O . GLY A 1 315 ? 15.968 -9.134 -29.191 1.00 95.19 315 GLY A O 1
ATOM 2554 N N . ILE A 1 316 ? 17.077 -7.245 -29.728 1.00 96.44 316 ILE A N 1
ATOM 2555 C CA . ILE A 1 316 ? 16.895 -6.570 -28.432 1.00 96.44 316 ILE A CA 1
ATOM 2556 C C . ILE A 1 316 ? 15.406 -6.332 -28.145 1.00 96.44 316 ILE A C 1
ATOM 2558 O O . ILE A 1 316 ? 14.942 -6.580 -27.034 1.00 96.44 316 ILE A O 1
ATOM 2562 N N . ALA A 1 317 ? 14.637 -5.883 -29.142 1.00 94.62 317 ALA A N 1
ATOM 2563 C CA . ALA A 1 317 ? 13.209 -5.615 -28.995 1.00 94.62 317 ALA A CA 1
ATOM 2564 C C . ALA A 1 317 ? 12.429 -6.871 -28.582 1.00 94.62 317 ALA A C 1
ATOM 2566 O O . ALA A 1 317 ? 11.613 -6.808 -27.666 1.00 94.62 317 ALA A O 1
ATOM 2567 N N . ALA A 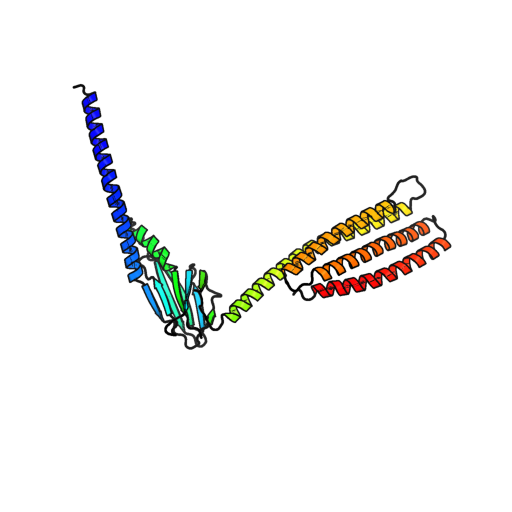1 318 ? 12.719 -8.021 -29.198 1.00 95.06 318 ALA A N 1
ATOM 2568 C CA . ALA A 1 318 ? 12.053 -9.278 -28.862 1.00 95.06 318 ALA A CA 1
ATOM 2569 C C . ALA A 1 318 ? 12.314 -9.719 -27.407 1.00 95.06 318 ALA A C 1
ATOM 2571 O O . ALA A 1 318 ? 11.396 -10.168 -26.713 1.00 95.06 318 ALA A O 1
ATOM 2572 N N . GLU A 1 319 ? 13.554 -9.578 -26.930 1.00 95.50 319 GLU A N 1
ATOM 2573 C CA . GLU A 1 319 ? 13.912 -9.902 -25.545 1.00 95.50 319 GLU A CA 1
ATOM 2574 C C . GLU A 1 319 ? 13.285 -8.911 -24.555 1.00 95.50 319 GLU A C 1
ATOM 2576 O O . GLU A 1 319 ? 12.683 -9.324 -23.563 1.00 95.50 319 GLU A O 1
ATOM 2581 N N . ARG A 1 320 ? 13.347 -7.609 -24.860 1.00 96.19 320 ARG A N 1
ATOM 2582 C CA . ARG A 1 320 ? 12.717 -6.540 -24.074 1.00 96.19 320 ARG A CA 1
ATOM 2583 C C . ARG A 1 320 ? 11.219 -6.774 -23.899 1.00 96.19 320 ARG A C 1
ATOM 2585 O O . ARG A 1 320 ? 10.723 -6.680 -22.782 1.00 96.19 320 ARG A O 1
ATOM 2592 N N . ASP A 1 321 ? 10.504 -7.071 -24.979 1.00 94.81 321 ASP A N 1
ATOM 2593 C CA . ASP A 1 321 ? 9.050 -7.245 -24.943 1.00 94.81 321 ASP A CA 1
ATOM 2594 C C . ASP A 1 321 ? 8.658 -8.493 -24.131 1.00 94.81 321 ASP A C 1
ATOM 2596 O O . ASP A 1 321 ? 7.663 -8.482 -23.406 1.00 94.81 321 ASP A O 1
ATOM 2600 N N . THR A 1 322 ? 9.486 -9.544 -24.179 1.00 96.00 322 THR A N 1
ATOM 2601 C CA . THR A 1 322 ? 9.326 -10.731 -23.323 1.00 96.00 322 THR A CA 1
ATOM 2602 C C . THR A 1 322 ? 9.512 -10.375 -21.847 1.00 96.00 322 THR A C 1
ATOM 2604 O O . THR A 1 322 ? 8.663 -10.706 -21.021 1.00 96.00 322 THR A O 1
ATOM 2607 N N . LEU A 1 323 ? 10.588 -9.656 -21.510 1.00 95.62 323 LEU A N 1
ATOM 2608 C CA . LEU A 1 323 ? 10.867 -9.224 -20.138 1.00 95.62 323 LEU A CA 1
ATOM 2609 C C . LEU A 1 323 ? 9.800 -8.270 -19.596 1.00 95.62 323 LEU A C 1
ATOM 2611 O O . LEU A 1 323 ? 9.454 -8.365 -18.423 1.00 95.62 323 LEU A O 1
ATOM 2615 N N . GLN A 1 324 ? 9.259 -7.381 -20.434 1.00 95.12 324 GLN A N 1
ATOM 2616 C CA . GLN A 1 324 ? 8.163 -6.489 -20.056 1.00 95.12 324 GLN A CA 1
ATOM 2617 C C . GLN A 1 324 ? 6.917 -7.296 -19.677 1.00 95.12 324 GLN A C 1
ATOM 2619 O O . GLN A 1 324 ? 6.359 -7.070 -18.611 1.00 95.12 324 GLN A O 1
ATOM 2624 N N . ALA A 1 325 ? 6.526 -8.285 -20.487 1.00 95.25 325 ALA A N 1
ATOM 2625 C CA . ALA A 1 325 ? 5.368 -9.125 -20.183 1.00 95.25 325 ALA A CA 1
ATOM 2626 C C . ALA A 1 325 ? 5.545 -9.928 -18.880 1.00 95.25 325 ALA A C 1
ATOM 2628 O O . ALA A 1 325 ? 4.613 -10.035 -18.083 1.00 95.25 325 ALA A O 1
ATOM 2629 N N . GLU A 1 326 ? 6.740 -10.476 -18.648 1.00 94.62 326 GLU A N 1
ATOM 2630 C CA . GLU A 1 326 ? 7.064 -11.185 -17.405 1.00 94.62 326 GLU A CA 1
ATOM 2631 C C . GLU A 1 326 ? 7.071 -10.248 -16.190 1.00 94.62 326 GLU A C 1
ATOM 2633 O O . GLU A 1 326 ? 6.610 -10.637 -15.118 1.00 94.62 326 GLU A O 1
ATOM 2638 N N . TYR A 1 327 ? 7.575 -9.021 -16.353 1.00 93.88 327 TYR A N 1
ATOM 2639 C CA . TYR A 1 327 ? 7.570 -7.998 -15.312 1.00 93.88 327 TYR A CA 1
ATOM 2640 C C . TYR A 1 327 ? 6.140 -7.578 -14.955 1.00 93.88 327 TYR A C 1
ATOM 2642 O O . TYR A 1 327 ? 5.758 -7.653 -13.790 1.00 93.88 327 TYR A O 1
ATOM 2650 N N . ASP A 1 328 ? 5.317 -7.243 -15.950 1.00 92.31 328 ASP A N 1
ATOM 2651 C CA . ASP A 1 328 ? 3.924 -6.828 -15.755 1.00 92.31 328 ASP A CA 1
ATOM 2652 C C . ASP A 1 328 ? 3.098 -7.926 -15.061 1.00 92.31 328 ASP A C 1
ATOM 2654 O O . ASP A 1 328 ? 2.253 -7.645 -14.207 1.00 92.31 328 ASP A O 1
ATOM 2658 N N . GLN A 1 329 ? 3.376 -9.200 -15.364 1.00 93.19 329 GLN A N 1
ATOM 2659 C CA . GLN A 1 329 ? 2.702 -10.335 -14.733 1.00 93.19 329 GLN A CA 1
ATOM 2660 C C . GLN A 1 329 ? 2.955 -10.421 -13.218 1.00 93.19 329 GLN A C 1
ATOM 2662 O O . GLN A 1 329 ? 2.078 -10.883 -12.485 1.00 93.19 329 GLN A O 1
ATOM 2667 N N . LEU A 1 330 ? 4.116 -9.972 -12.730 1.00 91.19 330 LEU A N 1
ATOM 2668 C CA . LEU A 1 330 ? 4.411 -9.954 -11.293 1.00 91.19 330 LEU A CA 1
ATOM 2669 C C . LEU A 1 330 ? 3.535 -8.943 -10.547 1.00 91.19 330 LEU A C 1
ATOM 2671 O O . LEU A 1 330 ? 3.154 -9.190 -9.404 1.00 91.19 330 LEU A O 1
ATOM 2675 N N . PHE A 1 331 ? 3.166 -7.844 -11.205 1.00 88.50 331 PHE A N 1
ATOM 2676 C CA . PHE A 1 331 ? 2.322 -6.795 -10.631 1.00 88.50 331 PHE A CA 1
ATOM 2677 C C . PHE A 1 331 ? 0.821 -7.050 -10.818 1.00 88.50 331 PHE A C 1
ATOM 2679 O O . PHE A 1 331 ? 0.010 -6.478 -10.095 1.00 88.50 331 PHE A O 1
ATOM 2686 N N . ALA A 1 332 ? 0.433 -7.947 -11.727 1.00 86.50 332 ALA A N 1
ATOM 2687 C CA . ALA A 1 332 ? -0.969 -8.244 -12.026 1.00 86.50 332 ALA A CA 1
ATOM 2688 C C . ALA A 1 332 ? -1.772 -8.820 -10.840 1.00 86.50 332 ALA A C 1
ATOM 2690 O O . ALA A 1 332 ? -2.996 -8.767 -10.868 1.00 86.50 332 ALA A O 1
ATOM 2691 N N . ASN A 1 333 ? -1.102 -9.362 -9.816 1.00 76.00 333 ASN A N 1
ATOM 2692 C CA . ASN A 1 333 ? -1.739 -9.970 -8.639 1.00 76.00 333 ASN A CA 1
ATOM 2693 C C . ASN A 1 333 ? -1.703 -9.072 -7.386 1.00 76.00 333 ASN A C 1
ATOM 2695 O O . ASN A 1 333 ? -1.939 -9.567 -6.285 1.00 76.00 333 ASN A O 1
ATOM 2699 N N . LEU A 1 334 ? -1.333 -7.793 -7.521 1.00 77.94 334 LEU A N 1
ATOM 2700 C CA . LEU A 1 334 ? -1.266 -6.858 -6.388 1.00 77.94 334 LEU A CA 1
ATOM 2701 C C . LEU A 1 334 ? -2.632 -6.337 -5.925 1.00 77.94 334 LEU A C 1
ATOM 2703 O O . LEU A 1 334 ? -2.692 -5.816 -4.816 1.00 77.94 334 LEU A O 1
ATOM 2707 N N . GLY A 1 335 ? -3.676 -6.450 -6.754 1.00 60.88 335 GLY A N 1
ATOM 2708 C CA . GLY A 1 335 ? -5.037 -5.978 -6.474 1.00 60.88 335 GLY A CA 1
ATOM 2709 C C . GLY A 1 335 ? -6.085 -7.053 -6.688 1.00 60.88 335 GLY A C 1
ATOM 2710 O O . GLY A 1 335 ? -5.961 -7.794 -7.692 1.00 60.88 335 GLY A O 1
#

Radius of gyration: 40.1 Å; Cα contacts (8 Å, |Δi|>4): 439; chains: 1; bounding box: 73×70×125 Å